Protein AF-0000000074539075 (afdb_homodimer)

Organism: Campylobacter curvus (strain 525.92) (NCBI:txid360105)

InterPro domains:
  IPR029069 HotDog domain superfamily [SSF54637] (4-129)
  IPR050563 4-hydroxybenzoyl-CoA thioesterase [PTHR31793] (6-127)

Foldseek 3Di:
DDKDKDKDFAAPVQQDPVQFRDPVVVVVVVVVSVQVLCVVLPNHPVVCVVVQKDKDWDDKDKDFAATHHGGFMKMKIKAKDDDDQFKIKMKIFIDGPRHTGMIMMIIIGIARPVVGGTGGDDPVSVVSRD/DDKDKDKDFAAPVQQDPVQFRDPVVVVVVVVVSVQVLCVVLPNHPVVCVVVQKDKDWDDKDKDFAATHHGGFMKMKIKAKDDDDQFKIKMKIFIDGPRHTGMIMMIIIGIARPVVGGTGGDDPVSVVSRD

Structure (mmCIF, N/CA/C/O backbone):
data_AF-0000000074539075-model_v1
#
loop_
_entity.id
_entity.type
_entity.pdbx_description
1 polymer Thioesterase
#
loop_
_atom_site.group_PDB
_atom_site.id
_atom_site.type_symbol
_atom_site.label_atom_id
_atom_site.label_alt_id
_atom_site.label_comp_id
_atom_site.label_asym_id
_atom_site.label_entity_id
_atom_site.label_seq_id
_atom_site.pdbx_PDB_ins_code
_atom_site.Cartn_x
_atom_site.Cartn_y
_atom_site.Cartn_z
_atom_site.occupancy
_atom_site.B_iso_or_equiv
_atom_site.auth_seq_id
_atom_site.auth_comp_id
_atom_site.auth_asym_id
_atom_site.auth_atom_id
_atom_site.pdbx_PDB_model_num
ATOM 1 N N . MET A 1 1 ? -13.805 -14 -15.906 1 63.09 1 MET A N 1
ATOM 2 C CA . MET A 1 1 ? -12.797 -14.406 -14.922 1 63.09 1 MET A CA 1
ATOM 3 C C . MET A 1 1 ? -13.43 -14.609 -13.555 1 63.09 1 MET A C 1
ATOM 5 O O . MET A 1 1 ? -14.383 -13.922 -13.188 1 63.09 1 MET A O 1
ATOM 9 N N . LYS A 1 2 ? -13.102 -15.828 -12.961 1 81.5 2 LYS A N 1
ATOM 10 C CA . LYS A 1 2 ? -13.797 -16.219 -11.734 1 81.5 2 LYS A CA 1
ATOM 11 C C . LYS A 1 2 ? -13.32 -15.398 -10.547 1 81.5 2 LYS A C 1
ATOM 13 O O . LYS A 1 2 ? -12.117 -15.281 -10.297 1 81.5 2 LYS A O 1
ATOM 18 N N . GLU A 1 3 ? -14.148 -14.641 -9.977 1 94.12 3 GLU A N 1
ATOM 19 C CA . GLU A 1 3 ? -13.898 -13.852 -8.781 1 94.12 3 GLU A CA 1
ATOM 20 C C . GLU A 1 3 ? -13.734 -14.742 -7.551 1 94.12 3 GLU A C 1
ATOM 22 O O . GLU A 1 3 ? -14.406 -15.766 -7.43 1 94.12 3 GLU A O 1
ATOM 27 N N . PHE A 1 4 ? -12.805 -14.477 -6.762 1 98.38 4 PHE A N 1
ATOM 28 C CA . PHE A 1 4 ? -12.594 -15.094 -5.457 1 98.38 4 PHE A CA 1
ATOM 29 C C . PHE A 1 4 ? -12.961 -14.125 -4.336 1 98.38 4 PHE A C 1
ATOM 31 O O . PHE A 1 4 ? -12.633 -12.938 -4.402 1 98.38 4 PHE A O 1
ATOM 38 N N . ILE A 1 5 ? -13.68 -14.586 -3.328 1 98.75 5 ILE A N 1
ATOM 39 C CA . ILE A 1 5 ? -14.109 -13.734 -2.229 1 98.75 5 ILE A CA 1
ATOM 40 C C . ILE A 1 5 ? -13.406 -14.156 -0.94 1 98.75 5 ILE A C 1
ATOM 42 O O . ILE A 1 5 ? -13.492 -15.312 -0.528 1 98.75 5 ILE A O 1
ATOM 46 N N . TYR A 1 6 ? -12.68 -13.297 -0.301 1 98.81 6 TYR A N 1
ATOM 47 C CA . TYR A 1 6 ? -12.023 -13.461 0.988 1 98.81 6 TYR A CA 1
ATOM 48 C C . TYR A 1 6 ? -12.75 -12.688 2.08 1 98.81 6 TYR A C 1
ATOM 50 O O . TYR A 1 6 ? -12.953 -11.477 1.962 1 98.81 6 TYR A O 1
ATOM 58 N N . LYS A 1 7 ? -13.172 -13.344 3.141 1 98.75 7 LYS A N 1
ATOM 59 C CA . LYS A 1 7 ? -13.961 -12.719 4.203 1 98.75 7 LYS A CA 1
ATOM 60 C C . LYS A 1 7 ? -13.164 -12.648 5.504 1 98.75 7 LYS A C 1
ATOM 62 O O . LYS A 1 7 ? -12.414 -13.57 5.832 1 98.75 7 LYS A O 1
ATOM 67 N N . LEU A 1 8 ? -13.391 -11.586 6.168 1 98.56 8 LEU A N 1
ATOM 68 C CA . LEU A 1 8 ? -12.727 -11.477 7.461 1 98.56 8 LEU A CA 1
ATOM 69 C C . LEU A 1 8 ? -13.461 -10.492 8.367 1 98.56 8 LEU A C 1
ATOM 71 O O . LEU A 1 8 ? -14.25 -9.68 7.895 1 98.56 8 LEU A O 1
ATOM 75 N N . LYS A 1 9 ? -13.203 -10.672 9.656 1 98.75 9 LYS A N 1
ATOM 76 C CA . LYS A 1 9 ? -13.562 -9.695 10.68 1 98.75 9 LYS A CA 1
ATOM 77 C C . LYS A 1 9 ? -12.367 -8.82 11.047 1 98.75 9 LYS A C 1
ATOM 79 O O . LYS A 1 9 ? -11.289 -9.336 11.367 1 98.75 9 LYS A O 1
ATOM 84 N N . VAL A 1 10 ? -12.5 -7.543 10.984 1 98.81 10 VAL A N 1
ATOM 85 C CA . VAL A 1 10 ? -11.391 -6.625 11.211 1 98.81 10 VAL A CA 1
ATOM 86 C C . VAL A 1 10 ? -10.82 -6.832 12.609 1 98.81 10 VAL A C 1
ATOM 88 O O . VAL A 1 10 ? -11.531 -6.652 13.609 1 98.81 10 VAL A O 1
ATOM 91 N N . PRO A 1 11 ? -9.594 -7.156 12.648 1 98.69 11 PRO A N 1
ATOM 92 C CA . PRO A 1 11 ? -8.992 -7.469 13.945 1 98.69 11 PRO A CA 1
ATOM 93 C C . PRO A 1 11 ? -8.445 -6.234 14.656 1 98.69 11 PRO A C 1
ATOM 95 O O . PRO A 1 11 ? -8.289 -5.18 14.031 1 98.69 11 PRO A O 1
ATOM 98 N N . PRO A 1 12 ? -8.109 -6.305 15.969 1 98.44 12 PRO A N 1
ATOM 99 C CA . PRO A 1 12 ? -7.613 -5.16 16.734 1 98.44 12 PRO A CA 1
ATOM 100 C C . PRO A 1 12 ? -6.301 -4.609 16.172 1 98.44 12 PRO A C 1
ATOM 102 O O . PRO A 1 12 ? -6.07 -3.396 16.219 1 98.44 12 PRO A O 1
ATOM 105 N N . GLN A 1 13 ? -5.461 -5.422 15.641 1 97.62 13 GLN A N 1
ATOM 106 C CA . GLN A 1 13 ? -4.137 -4.996 15.203 1 97.62 13 GLN A CA 1
ATOM 107 C C . GLN A 1 13 ? -4.227 -4.121 13.953 1 97.62 13 GLN A C 1
ATOM 109 O O . GLN A 1 13 ? -3.25 -3.473 13.57 1 97.62 13 GLN A O 1
ATOM 114 N N . ALA A 1 14 ? -5.398 -4.16 13.289 1 98.31 14 ALA A N 1
ATOM 115 C CA . ALA A 1 14 ? -5.59 -3.381 12.062 1 98.31 14 ALA A CA 1
ATOM 116 C C . ALA A 1 14 ? -5.984 -1.943 12.391 1 98.31 14 ALA A C 1
ATOM 118 O O . ALA A 1 14 ? -5.969 -1.076 11.516 1 98.31 14 ALA A O 1
ATOM 119 N N . ILE A 1 15 ? -6.402 -1.656 13.641 1 98.44 15 ILE A N 1
ATOM 120 C CA . ILE A 1 15 ? -7.047 -0.397 14 1 98.44 15 ILE A CA 1
ATOM 121 C C . ILE A 1 15 ? -5.992 0.624 14.414 1 98.44 15 ILE A C 1
ATOM 123 O O . ILE A 1 15 ? -5.098 0.314 15.203 1 98.44 15 ILE A O 1
ATOM 127 N N . ASP A 1 16 ? -6.051 1.808 13.82 1 96 16 ASP A N 1
ATOM 128 C CA . ASP A 1 16 ? -5.074 2.85 14.117 1 96 16 ASP A CA 1
ATOM 129 C C . ASP A 1 16 ? -5.59 3.785 15.211 1 96 16 ASP A C 1
ATOM 131 O O . ASP A 1 16 ? -6.598 3.498 15.859 1 96 16 ASP A O 1
ATOM 135 N N . MET A 1 17 ? -4.891 4.902 15.453 1 91.12 17 MET A N 1
ATOM 136 C CA . MET A 1 17 ? -5.176 5.824 16.547 1 91.12 17 MET A CA 1
ATOM 137 C C . MET A 1 17 ? -6.496 6.551 16.312 1 91.12 17 MET A C 1
ATOM 139 O O . MET A 1 17 ? -7.07 7.121 17.234 1 91.12 17 MET A O 1
ATOM 143 N N . HIS A 1 18 ? -7.023 6.547 15.062 1 90.88 18 HIS A N 1
ATOM 144 C CA . HIS A 1 18 ? -8.273 7.227 14.742 1 90.88 18 HIS A CA 1
ATOM 145 C C . HIS A 1 18 ? -9.461 6.285 14.883 1 90.88 18 HIS A C 1
ATOM 147 O O . HIS A 1 18 ? -10.602 6.676 14.617 1 90.88 18 HIS A O 1
ATOM 153 N N . GLY A 1 19 ? -9.211 5.016 15.195 1 95.5 19 GLY A N 1
ATOM 154 C CA . GLY A 1 19 ? -10.266 4.047 15.414 1 95.5 19 GLY A CA 1
ATOM 155 C C . GLY A 1 19 ? -10.75 3.391 14.133 1 95.5 19 GLY A C 1
ATOM 156 O O . GLY A 1 19 ? -11.859 2.854 14.086 1 95.5 19 GLY A O 1
ATOM 157 N N . HIS A 1 20 ? -10.016 3.537 13.125 1 97.56 20 HIS A N 1
ATOM 158 C CA . HIS A 1 20 ? -10.328 2.924 11.844 1 97.56 20 HIS A CA 1
ATOM 159 C C . HIS A 1 20 ? -9.242 1.944 11.422 1 97.56 20 HIS A C 1
ATOM 161 O O . HIS A 1 20 ? -8.125 1.979 11.945 1 97.56 20 HIS A O 1
ATOM 167 N N . MET A 1 21 ? -9.586 1.027 10.539 1 98.5 21 MET A N 1
ATOM 168 C CA . MET A 1 21 ? -8.531 0.209 9.945 1 98.5 21 MET A CA 1
ATOM 169 C C . MET A 1 21 ? -7.496 1.081 9.242 1 98.5 21 MET A C 1
ATOM 171 O O . MET A 1 21 ? -7.844 1.894 8.383 1 98.5 21 MET A O 1
ATOM 175 N N . ASN A 1 22 ? -6.293 0.895 9.625 1 98.38 22 ASN A N 1
ATOM 176 C CA . ASN A 1 22 ? -5.188 1.656 9.055 1 98.38 22 ASN A CA 1
ATOM 177 C C . ASN A 1 22 ? -5.035 1.388 7.559 1 98.38 22 ASN A C 1
ATOM 179 O O . ASN A 1 22 ? -5.148 0.244 7.117 1 98.38 22 ASN A O 1
ATOM 183 N N . ASN A 1 23 ? -4.719 2.443 6.824 1 98.31 23 ASN A N 1
ATOM 184 C CA . ASN A 1 23 ? -4.594 2.32 5.375 1 98.31 23 ASN A CA 1
ATOM 185 C C . ASN A 1 23 ? -3.545 1.283 4.988 1 98.31 23 ASN A C 1
ATOM 187 O O . ASN A 1 23 ? -3.666 0.629 3.953 1 98.31 23 ASN A O 1
ATOM 191 N N . THR A 1 24 ? -2.461 1.131 5.762 1 98.5 24 THR A N 1
ATOM 192 C CA . THR A 1 24 ? -1.393 0.192 5.438 1 98.5 24 THR A CA 1
ATOM 193 C C . THR A 1 24 ? -1.883 -1.248 5.562 1 98.5 24 THR A C 1
ATOM 195 O O . THR A 1 24 ? -1.372 -2.143 4.883 1 98.5 24 THR A O 1
ATOM 198 N N . TYR A 1 25 ? -2.891 -1.48 6.398 1 98.69 25 TYR A N 1
ATOM 199 C CA . TYR A 1 25 ? -3.373 -2.836 6.641 1 98.69 25 TYR A CA 1
ATOM 200 C C . TYR A 1 25 ? -4.129 -3.371 5.43 1 98.69 25 TYR A C 1
ATOM 202 O O . TYR A 1 25 ? -4.223 -4.586 5.234 1 98.69 25 TYR A O 1
ATOM 210 N N . TYR A 1 26 ? -4.688 -2.465 4.594 1 98.88 26 TYR A N 1
ATOM 211 C CA . TYR A 1 26 ? -5.332 -2.896 3.357 1 98.88 26 TYR A CA 1
ATOM 212 C C . TYR A 1 26 ? -4.371 -3.691 2.486 1 98.88 26 TYR A C 1
ATOM 214 O O . TYR A 1 26 ? -4.766 -4.66 1.835 1 98.88 26 TYR A O 1
ATOM 222 N N . PHE A 1 27 ? -3.129 -3.34 2.512 1 98.88 27 PHE A N 1
ATOM 223 C CA . PHE A 1 27 ? -2.143 -4.027 1.685 1 98.88 27 PHE A CA 1
ATOM 224 C C . PHE A 1 27 ? -1.812 -5.395 2.264 1 98.88 27 PHE A C 1
ATOM 226 O O . PHE A 1 27 ? -1.532 -6.34 1.52 1 98.88 27 PHE A O 1
ATOM 233 N N . VAL A 1 28 ? -1.861 -5.531 3.562 1 98.56 28 VAL A N 1
ATOM 234 C CA . VAL A 1 28 ? -1.728 -6.84 4.199 1 98.56 28 VAL A CA 1
ATOM 235 C C . VAL A 1 28 ? -2.865 -7.75 3.746 1 98.56 28 VAL A C 1
ATOM 237 O O . VAL A 1 28 ? -2.633 -8.898 3.354 1 98.56 28 VAL A O 1
ATOM 240 N N . LEU A 1 29 ? -4 -7.199 3.729 1 98.81 29 LEU A N 1
ATOM 241 C CA . LEU A 1 29 ? -5.176 -7.984 3.365 1 98.81 29 LEU A CA 1
ATOM 242 C C . LEU A 1 29 ? -5.164 -8.328 1.88 1 98.81 29 LEU A C 1
ATOM 244 O O . LEU A 1 29 ? -5.625 -9.398 1.482 1 98.81 29 LEU A O 1
ATOM 248 N N . MET A 1 30 ? -4.688 -7.387 1.049 1 98.88 30 MET A N 1
ATOM 249 C CA . MET A 1 30 ? -4.512 -7.688 -0.369 1 98.88 30 MET A CA 1
ATOM 250 C C . MET A 1 30 ? -3.646 -8.93 -0.56 1 98.88 30 MET A C 1
ATOM 252 O O . MET A 1 30 ? -3.996 -9.82 -1.335 1 98.88 30 MET A O 1
ATOM 256 N N . GLN A 1 31 ? -2.549 -8.945 0.108 1 98.5 31 GLN A N 1
ATOM 257 C CA . GLN A 1 31 ? -1.621 -10.07 0.008 1 98.5 31 GLN A CA 1
ATOM 258 C C . GLN A 1 31 ? -2.262 -11.359 0.505 1 98.5 31 GLN A C 1
ATOM 260 O O . GLN A 1 31 ? -2.158 -12.406 -0.145 1 98.5 31 GLN A O 1
ATOM 265 N N . GLU A 1 32 ? -2.973 -11.273 1.65 1 98.38 32 GLU A N 1
ATOM 266 C CA . GLU A 1 32 ? -3.637 -12.453 2.203 1 98.38 32 GLU A CA 1
ATOM 267 C C . GLU A 1 32 ? -4.676 -13.008 1.232 1 98.38 32 GLU A C 1
ATOM 269 O O . GLU A 1 32 ? -4.734 -14.219 1.007 1 98.38 32 GLU A O 1
ATOM 274 N N . ALA A 1 33 ? -5.465 -12.125 0.682 1 98.81 33 ALA A N 1
ATOM 275 C CA . ALA A 1 33 ? -6.496 -12.531 -0.269 1 98.81 33 ALA A CA 1
ATOM 276 C C . ALA A 1 33 ? -5.875 -13.156 -1.517 1 98.81 33 ALA A C 1
ATOM 278 O O . ALA A 1 33 ? -6.379 -14.156 -2.035 1 98.81 33 ALA A O 1
ATOM 279 N N . ALA A 1 34 ? -4.812 -12.547 -1.992 1 98.38 34 ALA A N 1
ATOM 280 C CA . ALA A 1 34 ? -4.121 -13.062 -3.168 1 98.38 34 ALA A CA 1
ATOM 281 C C . ALA A 1 34 ? -3.586 -14.469 -2.914 1 98.38 34 ALA A C 1
ATOM 283 O O . ALA A 1 34 ? -3.754 -15.367 -3.746 1 98.38 34 ALA A O 1
ATOM 284 N N . PHE A 1 35 ? -2.936 -14.648 -1.795 1 97.69 35 PHE A N 1
ATOM 285 C CA . PHE A 1 35 ? -2.404 -15.961 -1.436 1 97.69 35 PHE A CA 1
ATOM 286 C C . PHE A 1 35 ? -3.525 -16.984 -1.327 1 97.69 35 PHE A C 1
ATOM 288 O O . PHE A 1 35 ? -3.402 -18.094 -1.835 1 97.69 35 PHE A O 1
ATOM 295 N N . ALA A 1 36 ? -4.59 -16.625 -0.648 1 98.38 36 ALA A N 1
ATOM 296 C CA . ALA A 1 36 ? -5.73 -17.516 -0.489 1 98.38 36 ALA A CA 1
ATOM 297 C C . ALA A 1 36 ? -6.297 -17.938 -1.844 1 98.38 36 ALA A C 1
ATOM 299 O O . ALA A 1 36 ? -6.629 -19.109 -2.053 1 98.38 36 ALA A O 1
ATOM 300 N N . HIS A 1 37 ? -6.418 -16.969 -2.729 1 98.5 37 HIS A N 1
ATOM 301 C CA . HIS A 1 37 ? -6.914 -17.25 -4.074 1 98.5 37 HIS A CA 1
ATOM 302 C C . HIS A 1 37 ? -5.984 -18.203 -4.82 1 98.5 37 HIS A C 1
ATOM 304 O O . HIS A 1 37 ? -6.438 -19.188 -5.398 1 98.5 37 HIS A O 1
ATOM 310 N N . SER A 1 38 ? -4.695 -17.859 -4.836 1 97.81 38 SER A N 1
ATOM 311 C CA . SER A 1 38 ? -3.717 -18.719 -5.5 1 97.81 38 SER A CA 1
ATOM 312 C C . SER A 1 38 ? -3.773 -20.141 -4.969 1 97.81 38 SER A C 1
ATOM 314 O O . SER A 1 38 ? -3.736 -21.094 -5.742 1 97.81 38 SER A O 1
ATOM 316 N N . ASP A 1 39 ? -3.867 -20.281 -3.674 1 97.75 39 ASP A N 1
ATOM 317 C CA . ASP A 1 39 ? -3.967 -21.609 -3.061 1 97.75 39 ASP A CA 1
ATOM 318 C C . ASP A 1 39 ? -5.227 -22.328 -3.523 1 97.75 39 ASP A C 1
ATOM 320 O O . ASP A 1 39 ? -5.176 -23.516 -3.857 1 97.75 39 ASP A O 1
ATOM 324 N N . ALA A 1 40 ? -6.332 -21.641 -3.547 1 97.75 40 ALA A N 1
ATOM 325 C CA . ALA A 1 40 ? -7.633 -22.219 -3.873 1 97.75 40 ALA A CA 1
ATOM 326 C C . ALA A 1 40 ? -7.645 -22.781 -5.289 1 97.75 40 ALA A C 1
ATOM 328 O O . ALA A 1 40 ? -8.32 -23.781 -5.562 1 97.75 40 ALA A O 1
ATOM 329 N N . VAL A 1 41 ? -6.852 -22.203 -6.18 1 97.31 41 VAL A N 1
ATOM 330 C CA . VAL A 1 41 ? -6.914 -22.609 -7.578 1 97.31 41 VAL A CA 1
ATOM 331 C C . VAL A 1 41 ? -5.758 -23.562 -7.883 1 97.31 41 VAL A C 1
ATOM 333 O O . VAL A 1 41 ? -5.586 -24 -9.031 1 97.31 41 VAL A O 1
ATOM 336 N N . GLY A 1 42 ? -4.863 -23.781 -6.883 1 97.06 42 GLY A N 1
ATOM 337 C CA . GLY A 1 42 ? -3.797 -24.766 -7.035 1 97.06 42 GLY A CA 1
ATOM 338 C C . GLY A 1 42 ? -2.465 -24.141 -7.402 1 97.06 42 GLY A C 1
ATOM 339 O O . GLY A 1 42 ? -1.493 -24.844 -7.672 1 97.06 42 GLY A O 1
ATOM 340 N N . ASP A 1 43 ? -2.414 -22.859 -7.445 1 97.5 43 ASP A N 1
ATOM 341 C CA . ASP A 1 43 ? -1.159 -22.141 -7.68 1 97.5 43 ASP A CA 1
ATOM 342 C C . ASP A 1 43 ? -0.436 -21.859 -6.363 1 97.5 43 ASP A C 1
ATOM 344 O O . ASP A 1 43 ? -0.092 -20.719 -6.074 1 97.5 43 ASP A O 1
ATOM 348 N N . THR A 1 44 ? -0.122 -22.906 -5.656 1 97.06 44 THR A N 1
ATOM 349 C CA . THR A 1 44 ? 0.534 -22.812 -4.355 1 97.06 44 THR A CA 1
ATOM 350 C C . THR A 1 44 ? 2.012 -22.469 -4.52 1 97.06 44 THR A C 1
ATOM 352 O O . THR A 1 44 ? 2.562 -22.578 -5.617 1 97.06 44 THR A O 1
ATOM 355 N N . LEU A 1 45 ? 2.641 -22.078 -3.461 1 94.44 45 LEU A N 1
ATOM 356 C CA . LEU A 1 45 ? 4.07 -21.781 -3.49 1 94.44 45 LEU A CA 1
ATOM 357 C C . LEU A 1 45 ? 4.867 -23 -3.941 1 94.44 45 LEU A C 1
ATOM 359 O O . LEU A 1 45 ? 5.824 -22.875 -4.707 1 94.44 45 LEU A O 1
ATOM 363 N N . ASP A 1 46 ? 4.461 -24.156 -3.484 1 95.75 46 ASP A N 1
ATOM 364 C CA . ASP A 1 46 ? 5.117 -25.391 -3.883 1 95.75 46 ASP A CA 1
ATOM 365 C C . ASP A 1 46 ? 4.965 -25.641 -5.383 1 95.75 46 ASP A C 1
ATOM 367 O O . ASP A 1 46 ? 5.93 -26 -6.059 1 95.75 46 ASP A O 1
ATOM 371 N N . ALA A 1 47 ? 3.75 -25.453 -5.863 1 96.88 47 ALA A N 1
ATOM 372 C CA . ALA A 1 47 ? 3.506 -25.641 -7.293 1 96.88 47 ALA A CA 1
ATOM 373 C C . ALA A 1 47 ? 4.328 -24.656 -8.125 1 96.88 47 ALA A C 1
ATOM 375 O O . ALA A 1 47 ? 4.871 -25.031 -9.172 1 96.88 47 ALA A O 1
ATOM 376 N N . GLN A 1 48 ? 4.406 -23.484 -7.691 1 96.38 48 GLN A N 1
ATOM 377 C CA . GLN A 1 48 ? 5.188 -22.453 -8.367 1 96.38 48 GLN A CA 1
ATOM 378 C C . GLN A 1 48 ? 6.66 -22.828 -8.438 1 96.38 48 GLN A C 1
ATOM 380 O O . GLN A 1 48 ? 7.289 -22.719 -9.5 1 96.38 48 GLN A O 1
ATOM 385 N N . ARG A 1 49 ? 7.18 -23.281 -7.371 1 93.19 49 ARG A N 1
ATOM 386 C CA . ARG A 1 49 ? 8.578 -23.688 -7.312 1 93.19 49 ARG A CA 1
ATOM 387 C C . ARG A 1 49 ? 8.844 -24.859 -8.258 1 93.19 49 ARG A C 1
ATOM 389 O O . ARG A 1 49 ? 9.875 -24.891 -8.945 1 93.19 49 ARG A O 1
ATOM 396 N N . GLU A 1 50 ? 7.945 -25.781 -8.273 1 95.5 50 GLU A N 1
ATOM 397 C CA . GLU A 1 50 ? 8.094 -26.969 -9.109 1 95.5 50 GLU A CA 1
ATOM 398 C C . GLU A 1 50 ? 8.156 -26.594 -10.586 1 95.5 50 GLU A C 1
ATOM 400 O O . GLU A 1 50 ? 8.891 -27.219 -11.359 1 95.5 50 GLU A O 1
ATOM 405 N N . ARG A 1 51 ? 7.484 -25.578 -10.945 1 95.25 51 ARG A N 1
ATOM 406 C CA . ARG A 1 51 ? 7.469 -25.203 -12.359 1 95.25 51 ARG A CA 1
ATOM 407 C C . ARG A 1 51 ? 8.492 -24.109 -12.641 1 95.25 51 ARG A C 1
ATOM 409 O O . ARG A 1 51 ? 8.539 -23.578 -13.75 1 95.25 51 ARG A O 1
ATOM 416 N N . ASN A 1 52 ? 9.258 -23.703 -11.68 1 95.69 52 ASN A N 1
ATOM 417 C CA . ASN A 1 52 ? 10.258 -22.641 -11.789 1 95.69 52 ASN A CA 1
ATOM 418 C C .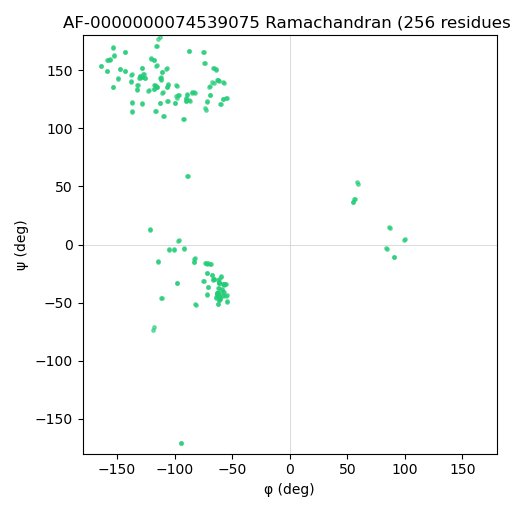 ASN A 1 52 ? 9.648 -21.344 -12.273 1 95.69 52 ASN A C 1
ATOM 420 O O . ASN A 1 52 ? 10.188 -20.688 -13.164 1 95.69 52 ASN A O 1
ATOM 424 N N . GLY A 1 53 ? 8.492 -21.047 -11.82 1 96.94 53 GLY A N 1
ATOM 425 C CA . GLY A 1 53 ? 7.77 -19.812 -12.086 1 96.94 53 GLY A CA 1
ATOM 426 C C . GLY A 1 53 ? 7.105 -19.234 -10.852 1 96.94 53 GLY A C 1
ATOM 427 O O . GLY A 1 53 ? 6.199 -19.844 -10.281 1 96.94 53 GLY A O 1
ATOM 428 N N . VAL A 1 54 ? 7.578 -18.062 -10.438 1 96.44 54 VAL A N 1
ATOM 429 C CA . VAL A 1 54 ? 7.031 -17.438 -9.234 1 96.44 54 VAL A CA 1
ATOM 430 C C . VAL A 1 54 ? 6.453 -16.062 -9.586 1 96.44 54 VAL A C 1
ATOM 432 O O . VAL A 1 54 ? 6.734 -15.523 -10.656 1 96.44 54 VAL A O 1
ATOM 435 N N . TRP A 1 55 ? 5.633 -15.617 -8.734 1 96.75 55 TRP A N 1
ATOM 436 C CA . TRP A 1 55 ? 5.059 -14.289 -8.875 1 96.75 55 TRP A CA 1
ATOM 437 C C . TRP A 1 55 ? 5.832 -13.273 -8.039 1 96.75 55 TRP A C 1
ATOM 439 O O . TRP A 1 55 ? 6.059 -13.484 -6.848 1 96.75 55 TRP A O 1
ATOM 449 N N . LEU A 1 56 ? 6.23 -12.195 -8.656 1 96.62 56 LEU A N 1
ATOM 450 C CA . LEU A 1 56 ? 6.809 -11.047 -7.965 1 96.62 56 LEU A CA 1
ATOM 451 C C . LEU A 1 56 ? 5.879 -9.844 -8.039 1 96.62 56 LEU A C 1
ATOM 453 O O . LEU A 1 56 ? 5.238 -9.609 -9.07 1 96.62 56 LEU A O 1
ATOM 457 N N . ILE A 1 57 ? 5.855 -9.18 -7.004 1 98.38 57 ILE A N 1
ATOM 458 C CA . ILE A 1 57 ? 5.035 -7.973 -7.016 1 98.38 57 ILE A CA 1
ATOM 459 C C . ILE A 1 57 ? 5.875 -6.785 -7.473 1 98.38 57 ILE A C 1
ATOM 461 O O . ILE A 1 57 ? 6.918 -6.488 -6.879 1 98.38 57 ILE A O 1
ATOM 465 N N . ARG A 1 58 ? 5.348 -6.109 -8.5 1 98.25 58 ARG A N 1
ATOM 466 C CA . ARG A 1 58 ? 6.023 -4.945 -9.062 1 98.25 58 ARG A CA 1
ATOM 467 C C . ARG A 1 58 ? 5.445 -3.65 -8.508 1 98.25 58 ARG A C 1
ATOM 469 O O . ARG A 1 58 ? 6.156 -2.65 -8.383 1 98.25 58 ARG A O 1
ATOM 476 N N . ALA A 1 59 ? 4.188 -3.68 -8.234 1 98.81 59 ALA A N 1
ATOM 477 C CA . ALA A 1 59 ? 3.535 -2.459 -7.77 1 98.81 59 ALA A CA 1
ATOM 478 C C . ALA A 1 59 ? 2.246 -2.777 -7.016 1 98.81 59 ALA A C 1
ATOM 480 O O . ALA A 1 59 ? 1.592 -3.785 -7.293 1 98.81 59 ALA A O 1
ATOM 481 N N . ASN A 1 60 ? 1.916 -1.954 -6.078 1 98.94 60 ASN A N 1
ATOM 482 C CA . ASN A 1 60 ? 0.644 -1.954 -5.363 1 98.94 60 ASN A CA 1
ATOM 483 C C . ASN A 1 60 ? 0.013 -0.565 -5.34 1 98.94 60 ASN A C 1
ATOM 485 O O . ASN A 1 60 ? 0.716 0.438 -5.203 1 98.94 60 ASN A O 1
ATOM 489 N N . GLU A 1 61 ? -1.28 -0.498 -5.406 1 98.94 61 GLU A N 1
ATOM 490 C CA . GLU A 1 61 ? -2.012 0.749 -5.203 1 98.94 61 GLU A CA 1
ATOM 491 C C . GLU A 1 61 ? -3.371 0.493 -4.559 1 98.94 61 GLU A C 1
ATOM 493 O O . GLU A 1 61 ? -3.947 -0.585 -4.719 1 98.94 61 GLU A O 1
ATOM 498 N N . ALA A 1 62 ? -3.877 1.414 -3.83 1 98.94 62 ALA A N 1
ATOM 499 C CA . ALA A 1 62 ? -5.191 1.35 -3.199 1 98.94 62 ALA A CA 1
ATOM 500 C C . ALA A 1 62 ? -5.812 2.74 -3.078 1 98.94 62 ALA A C 1
ATOM 502 O O . ALA A 1 62 ? -5.102 3.723 -2.852 1 98.94 62 ALA A O 1
ATOM 503 N N . THR A 1 63 ? -7.07 2.82 -3.26 1 98.94 63 THR A N 1
ATOM 504 C CA . THR A 1 63 ? -7.891 4 -3.012 1 98.94 63 THR A CA 1
ATOM 505 C C . THR A 1 63 ? -8.93 3.719 -1.926 1 98.94 63 THR A C 1
ATOM 507 O O . THR A 1 63 ? -9.578 2.672 -1.938 1 98.94 63 THR A O 1
ATOM 510 N N . TYR A 1 64 ? -9.094 4.637 -1.05 1 98.75 64 TYR A N 1
ATOM 511 C CA . TYR A 1 64 ? -9.961 4.449 0.11 1 98.75 64 TYR A CA 1
ATOM 512 C C . TYR A 1 64 ? -11.211 5.309 0.003 1 98.75 64 TYR A C 1
ATOM 514 O O . TYR A 1 64 ? -11.125 6.516 -0.24 1 98.75 64 TYR A O 1
ATOM 522 N N . ILE A 1 65 ? -12.297 4.703 0.224 1 98.44 65 ILE A N 1
ATOM 523 C CA . ILE A 1 65 ? -13.57 5.367 -0.032 1 98.44 65 ILE A CA 1
ATOM 524 C C . ILE A 1 65 ? -14.281 5.641 1.29 1 98.44 65 ILE A C 1
ATOM 526 O O . ILE A 1 65 ? -14.812 6.734 1.504 1 98.44 65 ILE A O 1
ATOM 530 N N . ALA A 1 66 ? -14.352 4.637 2.227 1 97.62 66 ALA A N 1
ATOM 531 C CA . ALA A 1 66 ? -15.031 4.773 3.514 1 97.62 66 ALA A CA 1
ATOM 532 C C . ALA A 1 66 ? -14.273 4.023 4.609 1 97.62 66 ALA A C 1
ATOM 534 O O . ALA A 1 66 ? -13.672 2.982 4.355 1 97.62 66 ALA A O 1
ATOM 535 N N . PRO A 1 67 ? -14.383 4.547 5.809 1 97.06 67 PRO A N 1
ATOM 536 C CA . PRO A 1 67 ? -13.641 3.916 6.906 1 97.06 67 PRO A CA 1
ATOM 537 C C . PRO A 1 67 ? -14.266 2.6 7.359 1 97.06 67 PRO A C 1
ATOM 539 O O . PRO A 1 67 ? -15.445 2.352 7.102 1 97.06 67 PRO A O 1
ATOM 542 N N . VAL A 1 68 ? -13.422 1.776 7.953 1 97.75 68 VAL A N 1
ATOM 543 C CA . VAL A 1 68 ? -13.812 0.502 8.547 1 97.75 68 VAL A CA 1
ATOM 544 C C . VAL A 1 68 ? -13.344 0.446 10 1 97.75 68 VAL A C 1
ATOM 546 O O . VAL A 1 68 ? -12.266 0.946 10.328 1 97.75 68 VAL A O 1
ATOM 549 N N . LYS A 1 69 ? -14.203 -0.184 10.891 1 98.06 69 LYS A N 1
ATOM 550 C CA . LYS A 1 69 ? -13.93 -0.194 12.328 1 98.06 69 LYS A CA 1
ATOM 551 C C . LYS A 1 69 ? -13.68 -1.613 12.828 1 98.06 69 LYS A C 1
ATOM 553 O O . LYS A 1 69 ? -13.875 -2.582 12.094 1 98.06 69 LYS A O 1
ATOM 558 N N . LEU A 1 70 ? -13.25 -1.624 14.07 1 98.56 70 LEU A N 1
ATOM 559 C CA . LEU A 1 70 ? -13.008 -2.898 14.742 1 98.56 70 LEU A CA 1
ATOM 560 C C . LEU A 1 70 ? -14.25 -3.783 14.688 1 98.56 70 LEU A C 1
ATOM 562 O O . LEU A 1 70 ? -15.352 -3.32 14.969 1 98.56 70 LEU A O 1
ATOM 566 N N . GLY A 1 71 ? -14.047 -4.953 14.211 1 98.5 71 GLY A N 1
ATOM 567 C CA . GLY A 1 71 ? -15.125 -5.93 14.273 1 98.5 71 GLY A CA 1
ATOM 568 C C . GLY A 1 71 ? -16.016 -5.902 13.047 1 98.5 71 GLY A C 1
ATOM 569 O O . GLY A 1 71 ? -16.875 -6.777 12.883 1 98.5 71 GLY A O 1
ATOM 570 N N . ASP A 1 72 ? -15.867 -4.918 12.227 1 98.62 72 ASP A N 1
ATOM 571 C CA . ASP A 1 72 ? -16.641 -4.902 10.977 1 98.62 72 ASP A CA 1
ATOM 572 C C . ASP A 1 72 ? -16.359 -6.156 10.156 1 98.62 72 ASP A C 1
ATOM 574 O O . ASP A 1 72 ? -15.227 -6.629 10.078 1 98.62 72 ASP A O 1
ATOM 578 N N . GLN A 1 73 ? -17.359 -6.723 9.555 1 98.75 73 GLN A N 1
ATOM 579 C CA . GLN A 1 73 ? -17.219 -7.809 8.586 1 98.75 73 GLN A CA 1
ATOM 580 C C . GLN A 1 73 ? -17.016 -7.266 7.176 1 98.75 73 GLN A C 1
ATOM 582 O O . GLN A 1 73 ? -17.844 -6.504 6.672 1 98.75 73 GLN A O 1
ATOM 587 N N . ILE A 1 74 ? -15.906 -7.699 6.551 1 98.62 74 ILE A N 1
ATOM 588 C CA . ILE A 1 74 ? -15.641 -7.188 5.211 1 98.62 74 ILE A CA 1
ATOM 589 C C . ILE A 1 74 ? -15.383 -8.352 4.254 1 98.62 74 ILE A C 1
ATOM 591 O O . ILE A 1 74 ? -15.047 -9.453 4.688 1 98.62 74 ILE A O 1
ATOM 595 N N . GLU A 1 75 ? -15.711 -8.062 3.025 1 98.88 75 GLU A N 1
ATOM 596 C CA . GLU A 1 75 ? -15.414 -8.969 1.921 1 98.88 75 GLU A CA 1
ATOM 597 C C . GLU A 1 75 ? -14.422 -8.336 0.947 1 98.88 75 GLU A C 1
ATOM 599 O O . GLU A 1 75 ? -14.539 -7.16 0.607 1 98.88 75 GLU A O 1
ATOM 604 N N . ILE A 1 76 ? -13.484 -9.109 0.554 1 98.94 76 ILE A N 1
ATOM 605 C CA . ILE A 1 76 ? -12.562 -8.703 -0.503 1 98.94 76 ILE A CA 1
ATOM 606 C C . ILE A 1 76 ? -12.828 -9.523 -1.762 1 98.94 76 ILE A C 1
ATOM 608 O O . ILE A 1 76 ? -12.602 -10.734 -1.78 1 98.94 76 ILE A O 1
ATOM 612 N N . HIS A 1 77 ? -13.352 -8.852 -2.768 1 98.88 77 HIS A N 1
ATOM 613 C CA . HIS A 1 77 ? -13.539 -9.445 -4.086 1 98.88 77 HIS A CA 1
ATOM 614 C C . HIS A 1 77 ? -12.312 -9.227 -4.969 1 98.88 77 HIS A C 1
ATOM 616 O O . HIS A 1 77 ? -11.891 -8.094 -5.18 1 98.88 77 HIS A O 1
ATOM 622 N N . THR A 1 78 ? -11.766 -10.336 -5.457 1 98.75 78 THR A N 1
ATOM 623 C CA . THR A 1 78 ? -10.531 -10.18 -6.215 1 98.75 78 THR A CA 1
ATOM 624 C C . THR A 1 78 ? -10.547 -11.055 -7.465 1 98.75 78 THR A C 1
ATOM 626 O O . THR A 1 78 ? -11.133 -12.133 -7.469 1 98.75 78 THR A O 1
ATOM 629 N N . TRP A 1 79 ? -9.906 -10.5 -8.477 1 98.12 79 TRP A N 1
ATOM 630 C CA . TRP A 1 79 ? -9.766 -11.195 -9.758 1 98.12 79 TRP A CA 1
ATOM 631 C C . TRP A 1 79 ? -8.508 -10.727 -10.492 1 98.12 79 TRP A C 1
ATOM 633 O O . TRP A 1 79 ? -7.906 -9.719 -10.125 1 98.12 79 TRP A O 1
ATOM 643 N N . THR A 1 80 ? -8.133 -11.555 -11.461 1 97.12 80 THR A N 1
ATOM 644 C CA . THR A 1 80 ? -6.91 -11.242 -12.195 1 97.12 80 THR A CA 1
ATOM 645 C C . THR A 1 80 ? -7.219 -10.953 -13.664 1 97.12 80 THR A C 1
ATOM 647 O O . THR A 1 80 ? -8.273 -11.344 -14.164 1 97.12 80 THR A O 1
ATOM 650 N N . GLN A 1 81 ? -6.367 -10.188 -14.25 1 94.62 81 GLN A N 1
ATOM 651 C CA . GLN A 1 81 ? -6.371 -9.906 -15.688 1 94.62 81 GLN A CA 1
ATOM 652 C C . GLN A 1 81 ? -4.957 -9.953 -16.266 1 94.62 81 GLN A C 1
ATOM 654 O O . GLN A 1 81 ? -4.078 -9.211 -15.828 1 94.62 81 GLN A O 1
ATOM 659 N N . ALA A 1 82 ? -4.867 -10.844 -17.25 1 90.12 82 ALA A N 1
ATOM 660 C CA . ALA A 1 82 ? -3.57 -10.836 -17.922 1 90.12 82 ALA A CA 1
ATOM 661 C C . ALA A 1 82 ? -3.307 -9.484 -18.578 1 90.12 82 ALA A C 1
ATOM 663 O O . ALA A 1 82 ? -4.215 -8.875 -19.141 1 90.12 82 ALA A O 1
ATOM 664 N N . ASP A 1 83 ? -2.191 -9.031 -18.531 1 87.56 83 ASP A N 1
ATOM 665 C CA . ASP A 1 83 ? -1.83 -7.734 -19.094 1 87.56 83 ASP A CA 1
ATOM 666 C C . ASP A 1 83 ? -0.792 -7.887 -20.203 1 87.56 83 ASP A C 1
ATOM 668 O O . ASP A 1 83 ? -1.106 -7.719 -21.391 1 87.56 83 ASP A O 1
ATOM 672 N N . LYS A 1 84 ? 0.48 -8.227 -19.953 1 89.56 84 LYS A N 1
ATOM 673 C CA . LYS A 1 84 ? 1.578 -8.516 -20.859 1 89.56 84 LYS A CA 1
ATOM 674 C C . LYS A 1 84 ? 2.014 -9.977 -20.75 1 89.56 84 LYS A C 1
ATOM 676 O O . LYS A 1 84 ? 1.465 -10.734 -19.953 1 89.56 84 LYS A O 1
ATOM 681 N N . LYS A 1 85 ? 2.963 -10.266 -21.609 1 93.81 85 LYS A N 1
ATOM 682 C CA . LYS A 1 85 ? 3.395 -11.656 -21.688 1 93.81 85 LYS A CA 1
ATOM 683 C C . LYS A 1 85 ? 3.838 -12.172 -20.328 1 93.81 85 LYS A C 1
ATOM 685 O O . LYS A 1 85 ? 3.584 -13.328 -19.984 1 93.81 85 LYS A O 1
ATOM 690 N N . ALA A 1 86 ? 4.438 -11.266 -19.531 1 97 86 ALA A N 1
ATOM 691 C CA . ALA A 1 86 ? 5.012 -11.719 -18.266 1 97 86 ALA A CA 1
ATOM 692 C C . ALA A 1 86 ? 4.383 -10.992 -17.078 1 97 86 ALA A C 1
ATOM 694 O O . ALA A 1 86 ? 4.922 -11.008 -15.977 1 97 86 ALA A O 1
ATOM 695 N N . ALA A 1 87 ? 3.24 -10.258 -17.312 1 97.31 87 ALA A N 1
ATOM 696 C CA . ALA A 1 87 ? 2.654 -9.461 -16.234 1 97.31 87 ALA A CA 1
ATOM 697 C C . ALA A 1 87 ? 1.172 -9.773 -16.062 1 97.31 87 ALA A C 1
ATOM 699 O O . ALA A 1 87 ? 0.471 -10.047 -17.047 1 97.31 87 ALA A O 1
ATOM 700 N N . SER A 1 88 ? 0.734 -9.75 -14.891 1 97.44 88 SER A N 1
ATOM 701 C CA . SER A 1 88 ? -0.669 -9.93 -14.531 1 97.44 88 SER A CA 1
ATOM 702 C C . SER A 1 88 ? -1.125 -8.859 -13.547 1 97.44 88 SER A C 1
ATOM 704 O O . SER A 1 88 ? -0.395 -8.508 -12.617 1 97.44 88 SER A O 1
ATOM 706 N N . LEU A 1 89 ? -2.305 -8.352 -13.797 1 98.19 89 LEU A N 1
ATOM 707 C CA . LEU A 1 89 ? -2.941 -7.426 -12.867 1 98.19 89 LEU A CA 1
ATOM 708 C C . LEU A 1 89 ? -3.949 -8.148 -11.977 1 98.19 89 LEU A C 1
ATOM 71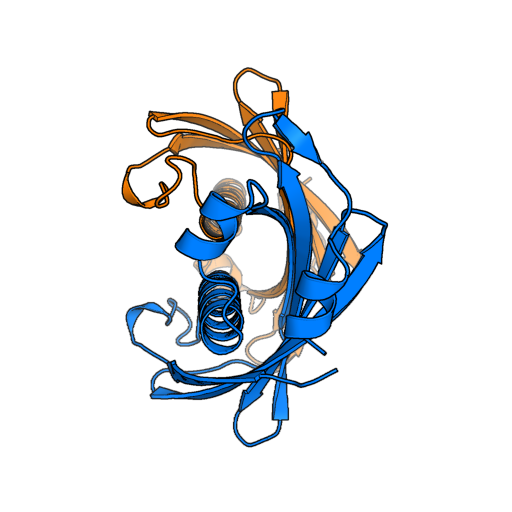0 O O . LEU A 1 89 ? -4.695 -9.008 -12.453 1 98.19 89 LEU A O 1
ATOM 714 N N . ARG A 1 90 ? -3.914 -7.832 -10.75 1 98.5 90 ARG A N 1
ATOM 715 C CA . ARG A 1 90 ? -4.953 -8.297 -9.836 1 98.5 90 ARG A CA 1
ATOM 716 C C . ARG A 1 90 ? -5.719 -7.125 -9.242 1 98.5 90 ARG A C 1
ATOM 718 O O . ARG A 1 90 ? -5.117 -6.184 -8.719 1 98.5 90 ARG A O 1
ATOM 725 N N . PHE A 1 91 ? -6.98 -7.293 -9.273 1 98.75 91 PHE A N 1
ATOM 726 C CA . PHE A 1 91 ? -7.855 -6.238 -8.773 1 98.75 91 PHE A CA 1
ATOM 727 C C . PHE A 1 91 ? -8.539 -6.672 -7.48 1 98.75 91 PHE A C 1
ATOM 729 O O . PHE A 1 91 ? -8.805 -7.859 -7.281 1 98.75 91 PHE A O 1
ATOM 736 N N . PHE A 1 92 ? -8.789 -5.695 -6.641 1 98.94 92 PHE A N 1
ATOM 737 C CA . PHE A 1 92 ? -9.477 -5.918 -5.375 1 98.94 92 PHE A CA 1
ATOM 738 C C . PHE A 1 92 ? -10.586 -4.891 -5.172 1 98.94 92 PHE A C 1
ATOM 740 O O . PHE A 1 92 ? -10.367 -3.691 -5.371 1 98.94 92 PHE A O 1
ATOM 747 N N . GLU A 1 93 ? -11.742 -5.328 -4.781 1 98.94 93 GLU A N 1
ATOM 748 C CA . GLU A 1 93 ? -12.797 -4.5 -4.207 1 98.94 93 GLU A CA 1
ATOM 749 C C . GLU A 1 93 ? -13.102 -4.91 -2.768 1 98.94 93 GLU A C 1
ATOM 751 O O . GLU A 1 93 ? -13.523 -6.039 -2.516 1 98.94 93 GLU A O 1
ATOM 756 N N . PHE A 1 94 ? -12.836 -4.027 -1.895 1 98.94 94 PHE A N 1
ATOM 757 C CA . PHE A 1 94 ? -13.219 -4.219 -0.502 1 98.94 94 PHE A CA 1
ATOM 758 C C . PHE A 1 94 ? -14.656 -3.771 -0.27 1 98.94 94 PHE A C 1
ATOM 760 O O . PHE A 1 94 ? -15.023 -2.645 -0.607 1 98.94 94 PHE A O 1
ATOM 767 N N . LYS A 1 95 ? -15.422 -4.629 0.379 1 98.88 95 LYS A N 1
ATOM 768 C CA . LYS A 1 95 ? -16.828 -4.301 0.585 1 98.88 95 LYS A CA 1
ATOM 769 C C . LYS A 1 95 ? -17.234 -4.496 2.045 1 98.88 95 LYS A C 1
ATOM 771 O O . LYS A 1 95 ? -16.781 -5.438 2.697 1 98.88 95 LYS A O 1
ATOM 776 N N . LYS A 1 96 ? -18.047 -3.695 2.539 1 98.75 96 LYS A N 1
ATOM 777 C CA . LYS A 1 96 ? -18.766 -3.771 3.807 1 98.75 96 LYS A CA 1
ATOM 778 C C . LYS A 1 96 ? -20.266 -3.564 3.605 1 98.75 96 LYS A C 1
ATOM 780 O O . LYS A 1 96 ? -20.688 -2.543 3.061 1 98.75 96 LYS A O 1
ATOM 785 N N . ASP A 1 97 ? -21.016 -4.5 3.984 1 97.62 97 ASP A N 1
ATOM 786 C CA . ASP A 1 97 ? -22.469 -4.43 3.834 1 97.62 97 ASP A CA 1
ATOM 787 C C . ASP A 1 97 ? -22.859 -4.168 2.381 1 97.62 97 ASP A C 1
ATOM 789 O O . ASP A 1 97 ? -23.703 -3.32 2.105 1 97.62 97 ASP A O 1
ATOM 793 N N . GLY A 1 98 ? -22.094 -4.754 1.515 1 97.56 98 GLY A N 1
ATOM 794 C CA . GLY A 1 98 ? -22.422 -4.707 0.097 1 97.56 98 GLY A CA 1
ATOM 795 C C . GLY A 1 98 ? -21.922 -3.447 -0.586 1 97.56 98 GLY A C 1
ATOM 796 O O . GLY A 1 98 ? -22.047 -3.311 -1.806 1 97.56 98 GLY A O 1
ATOM 797 N N . LYS A 1 99 ? -21.344 -2.527 0.126 1 98.56 99 LYS A N 1
ATOM 798 C CA . LYS A 1 99 ? -20.859 -1.271 -0.435 1 98.56 99 LYS A CA 1
ATOM 799 C C . LYS A 1 99 ? -19.344 -1.27 -0.544 1 98.56 99 LYS A C 1
ATOM 801 O O . LYS A 1 99 ? -18.656 -1.731 0.364 1 98.56 99 LYS A O 1
ATOM 806 N N . ILE A 1 100 ? -18.859 -0.778 -1.64 1 98.88 100 ILE A N 1
ATOM 807 C CA . ILE A 1 100 ? -17.406 -0.709 -1.833 1 98.88 100 ILE A CA 1
ATOM 808 C C . ILE A 1 100 ? -16.812 0.324 -0.882 1 98.88 100 ILE A C 1
ATOM 810 O O . ILE A 1 100 ? -17.266 1.471 -0.834 1 98.88 100 ILE A O 1
ATOM 814 N N . ILE A 1 101 ? -15.766 -0.061 -0.125 1 98.81 101 ILE A N 1
ATOM 815 C CA . ILE A 1 101 ? -15.133 0.845 0.83 1 98.81 101 ILE A CA 1
ATOM 816 C C . ILE A 1 101 ? -13.703 1.144 0.393 1 98.81 101 ILE A C 1
ATOM 818 O O . ILE A 1 101 ? -13.07 2.064 0.912 1 98.81 101 ILE A O 1
ATOM 822 N N . ALA A 1 102 ? -13.172 0.392 -0.508 1 98.94 102 ALA A N 1
ATOM 823 C CA . ALA A 1 102 ? -11.844 0.613 -1.078 1 98.94 102 ALA A CA 1
ATOM 824 C C . ALA A 1 102 ? -11.664 -0.179 -2.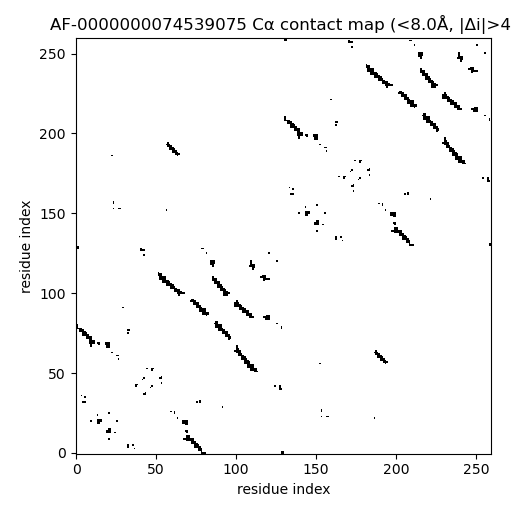369 1 98.94 102 ALA A C 1
ATOM 826 O O . ALA A 1 102 ? -12.336 -1.192 -2.584 1 98.94 102 ALA A O 1
ATOM 827 N N . LYS A 1 103 ? -10.828 0.261 -3.244 1 98.94 103 LYS A N 1
ATOM 828 C CA . LYS A 1 103 ? -10.375 -0.433 -4.449 1 98.94 103 LYS A CA 1
ATOM 829 C C . LYS A 1 103 ? -8.852 -0.488 -4.52 1 98.94 103 LYS A C 1
ATOM 831 O O . LYS A 1 103 ? -8.172 0.448 -4.09 1 98.94 103 LYS A O 1
ATOM 836 N N . ALA A 1 104 ? -8.43 -1.528 -5.066 1 98.94 104 ALA A N 1
ATOM 837 C CA . ALA A 1 104 ? -6.977 -1.67 -5.102 1 98.94 104 ALA A CA 1
ATOM 838 C C . ALA A 1 104 ? -6.539 -2.537 -6.277 1 98.94 104 ALA A C 1
ATOM 840 O O . ALA A 1 104 ? -7.371 -3.152 -6.949 1 98.94 104 ALA A O 1
ATOM 841 N N . LYS A 1 105 ? -5.215 -2.533 -6.504 1 98.88 105 LYS A N 1
ATOM 842 C CA . LYS A 1 105 ? -4.617 -3.262 -7.621 1 98.88 105 LYS A CA 1
ATOM 843 C C . LYS A 1 105 ? -3.168 -3.637 -7.32 1 98.88 105 LYS A C 1
ATOM 845 O O . LYS A 1 105 ? -2.42 -2.836 -6.754 1 98.88 105 LYS A O 1
ATOM 850 N N . THR A 1 106 ? -2.84 -4.777 -7.613 1 98.88 106 THR A N 1
ATOM 851 C CA . THR A 1 106 ? -1.452 -5.23 -7.582 1 98.88 106 THR A CA 1
ATOM 852 C C . THR A 1 106 ? -0.979 -5.617 -8.977 1 98.88 106 THR A C 1
ATOM 854 O O . THR A 1 106 ? -1.709 -6.27 -9.727 1 98.88 106 THR A O 1
ATOM 857 N N . THR A 1 107 ? 0.196 -5.219 -9.359 1 98.81 107 THR A N 1
ATOM 858 C CA . THR A 1 107 ? 0.845 -5.664 -10.586 1 98.81 107 THR A CA 1
ATOM 859 C C . THR A 1 107 ? 1.859 -6.766 -10.289 1 98.81 107 THR A C 1
ATOM 861 O O . THR A 1 107 ? 2.814 -6.555 -9.539 1 98.81 107 THR A O 1
ATOM 864 N N . PHE A 1 108 ? 1.664 -7.875 -10.891 1 98.38 108 PHE A N 1
ATOM 865 C CA . PHE A 1 108 ? 2.564 -9.016 -10.734 1 98.38 108 PHE A CA 1
ATOM 866 C C . PHE A 1 108 ? 3.4 -9.219 -11.992 1 98.38 108 PHE A C 1
ATOM 868 O O . PHE A 1 108 ? 2.969 -8.875 -13.094 1 98.38 108 PHE A O 1
ATOM 875 N N . VAL A 1 109 ? 4.523 -9.742 -11.789 1 97.94 109 VAL A N 1
ATOM 876 C CA . VAL A 1 109 ? 5.375 -10.227 -12.867 1 97.94 109 VAL A CA 1
ATOM 877 C C . VAL A 1 109 ? 5.676 -11.711 -12.656 1 97.94 109 VAL A C 1
ATOM 879 O O . VAL A 1 109 ? 5.957 -12.141 -11.539 1 97.94 109 VAL A O 1
ATOM 882 N N . TYR A 1 110 ? 5.516 -12.398 -13.703 1 97.94 110 TYR A N 1
ATOM 883 C CA . TYR A 1 110 ? 5.898 -13.805 -13.68 1 97.94 110 TYR A CA 1
ATOM 884 C C . TYR A 1 110 ? 7.391 -13.969 -13.93 1 97.94 110 TYR A C 1
ATOM 886 O O . TYR A 1 110 ? 7.93 -13.414 -14.883 1 97.94 110 TYR A O 1
ATOM 894 N N . PHE A 1 111 ? 8.031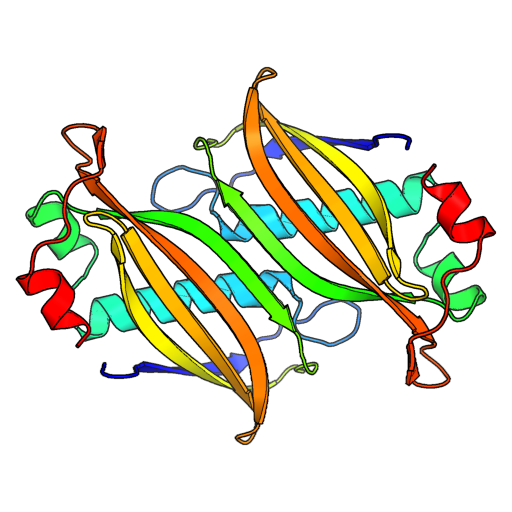 -14.766 -13.055 1 97.44 111 PHE A N 1
ATOM 895 C CA . PHE A 1 111 ? 9.484 -14.688 -12.961 1 97.44 111 PHE A CA 1
ATOM 896 C C . PHE A 1 111 ? 10.102 -16.078 -12.852 1 97.44 111 PHE A C 1
ATOM 898 O O . PHE A 1 111 ? 9.547 -16.953 -12.188 1 97.44 111 PHE A O 1
ATOM 905 N N . ASP A 1 112 ? 11.234 -16.297 -13.523 1 97.38 112 ASP A N 1
ATOM 906 C CA . ASP A 1 112 ? 12.062 -17.484 -13.391 1 97.38 112 ASP A CA 1
ATOM 907 C C . ASP A 1 112 ? 13.156 -17.281 -12.344 1 97.38 112 ASP A C 1
ATOM 909 O O . ASP A 1 112 ? 14.141 -16.578 -12.594 1 97.38 112 ASP A O 1
ATOM 913 N N . PRO A 1 113 ? 12.992 -17.922 -11.258 1 94.62 113 PRO A N 1
ATOM 914 C CA . PRO A 1 113 ? 13.961 -17.656 -10.195 1 94.62 113 PRO A CA 1
ATOM 915 C C . PRO A 1 113 ? 15.328 -18.297 -10.477 1 94.62 113 PRO A C 1
ATOM 917 O O . PRO A 1 113 ? 16.328 -17.922 -9.844 1 94.62 113 PRO A O 1
ATOM 920 N N . VAL A 1 114 ? 15.367 -19.203 -11.375 1 95.12 114 VAL A N 1
ATOM 921 C CA . VAL A 1 114 ? 16.625 -19.844 -11.75 1 95.12 114 VAL A CA 1
ATOM 922 C C . VAL A 1 114 ? 17.391 -18.953 -12.727 1 95.12 114 VAL A C 1
ATOM 924 O O . VAL A 1 114 ? 18.547 -18.609 -12.484 1 95.12 114 VAL A O 1
ATOM 927 N N . LEU A 1 115 ? 16.719 -18.547 -13.758 1 96.12 115 LEU A N 1
ATOM 928 C CA . LEU A 1 115 ? 17.359 -17.703 -14.773 1 96.12 115 LEU A CA 1
ATOM 929 C C . LEU A 1 115 ? 17.359 -16.234 -14.344 1 96.12 115 LEU A C 1
ATOM 931 O O . LEU A 1 115 ? 18.062 -15.414 -14.938 1 96.12 115 LEU A O 1
ATOM 935 N N . GLN A 1 116 ? 16.625 -15.938 -13.328 1 94.88 116 GLN A N 1
ATOM 936 C CA . GLN A 1 116 ? 16.547 -14.609 -12.734 1 94.88 116 GLN A CA 1
ATOM 937 C C . GLN A 1 116 ? 16.094 -13.578 -13.766 1 94.88 116 GLN A C 1
ATOM 939 O O . GLN A 1 116 ? 16.734 -12.539 -13.945 1 94.88 116 GLN A O 1
ATOM 944 N N . ARG A 1 117 ? 14.992 -13.898 -14.359 1 96.69 117 ARG A N 1
ATOM 945 C CA . ARG A 1 117 ? 14.406 -12.992 -15.344 1 96.69 117 ARG A CA 1
ATOM 946 C C . ARG A 1 117 ? 12.906 -13.234 -15.477 1 96.69 117 ARG A C 1
ATOM 948 O O . ARG A 1 117 ? 12.422 -14.328 -15.195 1 96.69 117 ARG A O 1
ATOM 955 N N . PRO A 1 118 ? 12.195 -12.234 -15.992 1 97.38 118 PRO A N 1
ATOM 956 C CA . PRO A 1 118 ? 10.781 -12.469 -16.281 1 97.38 118 PRO A CA 1
ATOM 957 C C . PRO A 1 118 ? 10.57 -13.477 -17.406 1 97.38 118 PRO A C 1
ATOM 959 O O . PRO A 1 118 ? 11.43 -13.625 -18.281 1 97.38 118 PRO A O 1
ATOM 962 N N . LYS A 1 119 ? 9.484 -14.133 -17.359 1 96.31 119 LYS A N 1
ATOM 963 C CA . LYS A 1 119 ? 9.117 -15.055 -18.438 1 96.31 119 LYS A CA 1
ATOM 964 C C . LYS A 1 119 ? 7.613 -15.016 -18.703 1 96.31 119 LYS A C 1
ATOM 966 O O . LYS A 1 119 ? 6.844 -14.531 -17.875 1 96.31 119 LYS A O 1
ATOM 971 N N . ALA A 1 120 ? 7.27 -15.578 -19.812 1 97.19 120 ALA A N 1
ATOM 972 C CA . ALA A 1 120 ? 5.863 -15.586 -20.203 1 97.19 120 ALA A CA 1
ATOM 973 C C . ALA A 1 120 ? 5.031 -16.453 -19.266 1 97.19 120 ALA A C 1
ATOM 975 O O . ALA A 1 120 ? 5.469 -17.531 -18.859 1 97.19 120 ALA A O 1
ATOM 976 N N . ILE A 1 121 ? 3.836 -15.961 -18.938 1 97 121 ILE A N 1
ATOM 977 C CA . ILE A 1 121 ? 2.904 -16.734 -18.125 1 97 121 ILE A CA 1
ATOM 978 C C . ILE A 1 121 ? 2.35 -17.891 -18.969 1 97 121 ILE A C 1
ATOM 980 O O . ILE A 1 121 ? 1.73 -17.672 -20 1 97 121 ILE A O 1
ATOM 984 N N . PRO A 1 122 ? 2.514 -19.078 -18.516 1 95.81 122 PRO A N 1
ATOM 985 C CA . PRO A 1 122 ? 1.93 -20.188 -19.25 1 95.81 122 PRO A CA 1
ATOM 986 C C . PRO A 1 122 ? 0.405 -20.141 -19.297 1 95.81 122 PRO A C 1
ATOM 988 O O . PRO A 1 122 ? -0.231 -19.719 -18.328 1 95.81 122 PRO A O 1
ATOM 991 N N . GLU A 1 123 ? -0.087 -20.672 -20.344 1 94.56 123 GLU A N 1
ATOM 992 C CA . GLU A 1 123 ? -1.532 -20.641 -20.562 1 94.56 123 GLU A CA 1
ATOM 993 C C . GLU A 1 123 ? -2.268 -21.391 -19.453 1 94.56 123 GLU A C 1
ATOM 995 O O . GLU A 1 123 ? -3.367 -21 -19.062 1 94.56 123 GLU A O 1
ATOM 1000 N N . ASP A 1 124 ? -1.705 -22.438 -19.031 1 94.81 124 ASP A N 1
ATOM 1001 C CA . ASP A 1 124 ? -2.355 -23.25 -18.016 1 94.81 124 ASP A CA 1
ATOM 1002 C C . ASP A 1 124 ? -2.439 -22.5 -16.688 1 94.81 124 ASP A C 1
ATOM 1004 O O . ASP A 1 124 ? -3.348 -22.75 -15.883 1 94.81 124 ASP A O 1
ATOM 1008 N N . ILE A 1 125 ? -1.467 -21.609 -16.422 1 95.19 125 ILE A N 1
ATOM 1009 C CA . ILE A 1 125 ? -1.512 -20.797 -15.211 1 95.19 125 ILE A CA 1
ATOM 1010 C C . ILE A 1 125 ? -2.605 -19.75 -15.336 1 95.19 125 ILE A C 1
ATOM 1012 O O . ILE A 1 125 ? -3.361 -19.5 -14.391 1 95.19 125 ILE A O 1
ATOM 1016 N N . ILE A 1 126 ? -2.699 -19.141 -16.469 1 93.94 126 ILE A N 1
ATOM 1017 C CA . ILE A 1 126 ? -3.752 -18.172 -16.734 1 93.94 126 ILE A CA 1
ATOM 1018 C C . ILE A 1 126 ? -5.117 -18.812 -16.531 1 93.94 126 ILE A C 1
ATOM 1020 O O . ILE A 1 126 ? -6.008 -18.234 -15.906 1 93.94 126 ILE A O 1
ATOM 1024 N N . ALA A 1 127 ? -5.266 -20.016 -16.969 1 94.38 127 ALA A N 1
ATOM 1025 C CA . ALA A 1 127 ? -6.527 -20.75 -16.938 1 94.38 127 ALA A CA 1
ATOM 1026 C C . ALA A 1 127 ? -6.953 -21.031 -15.492 1 94.38 127 ALA A C 1
ATOM 1028 O O . ALA A 1 127 ? -8.148 -21.141 -15.203 1 94.38 127 ALA A O 1
ATOM 1029 N N . LEU A 1 128 ? -5.957 -21.156 -14.602 1 94.69 128 LEU A N 1
ATOM 1030 C CA . LEU A 1 128 ? -6.262 -21.406 -13.203 1 94.69 128 LEU A CA 1
ATOM 1031 C C . LEU A 1 128 ? -7.113 -20.281 -12.625 1 94.69 128 LEU A C 1
ATOM 1033 O O . LEU A 1 128 ? -7.902 -20.5 -11.695 1 94.69 128 LEU A O 1
ATOM 1037 N N . TYR A 1 129 ? -6.984 -19.078 -13.156 1 94.38 129 TYR A N 1
ATOM 1038 C CA . TYR A 1 129 ? -7.609 -17.906 -12.555 1 94.38 129 TYR A CA 1
ATOM 1039 C C . TYR A 1 129 ? -8.836 -17.484 -13.352 1 94.38 129 TYR A C 1
ATOM 1041 O O . TYR A 1 129 ? -9.461 -16.453 -13.039 1 94.38 129 TYR A O 1
ATOM 1049 N N . GLU A 1 130 ? -9.117 -18.141 -14.484 1 88.25 130 GLU A N 1
ATOM 1050 C CA . GLU A 1 130 ? -10.281 -17.859 -15.32 1 88.25 130 GLU A CA 1
ATOM 1051 C C . GLU A 1 130 ? -11.484 -18.703 -14.883 1 88.25 130 GLU A C 1
ATOM 1053 O O . GLU A 1 130 ? -11.32 -19.812 -14.367 1 88.25 130 GLU A O 1
ATOM 1058 N N . MET B 1 1 ? 10.859 22.656 -3.33 1 63.47 1 MET B N 1
ATOM 1059 C CA . MET B 1 1 ? 10.242 22.047 -2.16 1 63.47 1 MET B CA 1
ATOM 1060 C C . MET B 1 1 ? 11.273 21.25 -1.361 1 63.47 1 MET B C 1
ATOM 1062 O O . MET B 1 1 ? 12.203 20.688 -1.933 1 63.47 1 MET B O 1
ATOM 1066 N N . LYS B 1 2 ? 11.266 21.562 0.009 1 82.5 2 LYS B N 1
ATOM 1067 C CA . LYS B 1 2 ? 12.336 21 0.84 1 82.5 2 LYS B CA 1
ATOM 1068 C C . LYS B 1 2 ? 12.133 19.516 1.08 1 82.5 2 LYS B C 1
ATOM 1070 O O . LYS B 1 2 ? 11.047 19.094 1.479 1 82.5 2 LYS B O 1
ATOM 1075 N N . GLU B 1 3 ? 13 18.719 0.64 1 94.31 3 GLU B N 1
ATOM 1076 C CA . GLU B 1 3 ? 13.016 17.266 0.839 1 94.31 3 GLU B CA 1
ATOM 1077 C C . GLU B 1 3 ? 13.336 16.922 2.287 1 94.31 3 GLU B C 1
ATOM 1079 O O . GLU B 1 3 ? 14.148 17.594 2.934 1 94.31 3 GLU B O 1
ATOM 1084 N N . PHE B 1 4 ? 12.648 16.031 2.844 1 98.38 4 PHE B N 1
ATOM 1085 C CA . PHE B 1 4 ? 12.914 15.438 4.148 1 98.38 4 PHE B CA 1
ATOM 1086 C C . PHE B 1 4 ? 13.453 14.016 3.998 1 98.38 4 PHE B C 1
ATOM 1088 O O . PHE B 1 4 ? 12.969 13.25 3.172 1 98.38 4 PHE B O 1
ATOM 1095 N N . ILE B 1 5 ? 14.484 13.664 4.738 1 98.75 5 ILE B N 1
ATOM 1096 C CA . ILE B 1 5 ? 15.094 12.344 4.641 1 98.75 5 ILE B CA 1
ATOM 1097 C C . ILE B 1 5 ? 14.859 11.562 5.93 1 98.75 5 ILE B C 1
ATOM 1099 O O . ILE B 1 5 ? 15.211 12.031 7.016 1 98.75 5 ILE B O 1
ATOM 1103 N N . TYR B 1 6 ? 14.25 10.43 5.883 1 98.81 6 TYR B N 1
ATOM 1104 C CA . TYR B 1 6 ? 14.016 9.492 6.973 1 98.81 6 TYR B CA 1
ATOM 1105 C C . TYR B 1 6 ? 14.914 8.266 6.84 1 98.81 6 TYR B C 1
ATOM 1107 O O . TYR B 1 6 ? 14.898 7.586 5.809 1 98.81 6 TYR B O 1
ATOM 1115 N N . LYS B 1 7 ? 15.711 7.969 7.848 1 98.75 7 LYS B N 1
ATOM 1116 C CA . LYS B 1 7 ? 16.672 6.875 7.793 1 98.75 7 LYS B CA 1
ATOM 1117 C C . LYS B 1 7 ? 16.281 5.754 8.75 1 98.75 7 LYS B C 1
ATOM 1119 O O . LYS B 1 7 ? 15.805 6.012 9.852 1 98.75 7 LYS B O 1
ATOM 1124 N N . LEU B 1 8 ? 16.562 4.586 8.289 1 98.56 8 LEU B N 1
ATOM 1125 C CA . LEU B 1 8 ? 16.281 3.461 9.18 1 98.56 8 LEU B CA 1
ATOM 1126 C C . LEU B 1 8 ? 17.109 2.24 8.781 1 98.56 8 LEU B C 1
ATOM 1128 O O . LEU B 1 8 ? 17.609 2.168 7.656 1 98.56 8 LEU B O 1
ATOM 1132 N N . LYS B 1 9 ? 17.25 1.366 9.758 1 98.75 9 LYS B N 1
ATOM 1133 C CA . LYS B 1 9 ? 17.766 0.014 9.531 1 98.75 9 LYS B CA 1
ATOM 1134 C C . LYS B 1 9 ? 16.609 -0.992 9.445 1 98.75 9 LYS B C 1
ATOM 1136 O O . LYS B 1 9 ? 15.758 -1.042 10.336 1 98.75 9 LYS B O 1
ATOM 1141 N N . VAL B 1 10 ? 16.562 -1.771 8.422 1 98.75 10 VAL B N 1
ATOM 1142 C CA . VAL B 1 10 ? 15.445 -2.689 8.195 1 98.75 10 VAL B CA 1
ATOM 1143 C C . VAL B 1 10 ? 15.344 -3.676 9.352 1 98.75 10 VAL B C 1
ATOM 1145 O O . VAL B 1 10 ? 16.281 -4.438 9.617 1 98.75 10 VAL B O 1
ATOM 1148 N N . PRO B 1 11 ? 14.234 -3.652 9.977 1 98.69 11 PRO B N 1
ATOM 1149 C CA . PRO B 1 11 ? 14.078 -4.496 11.164 1 98.69 11 PRO B CA 1
ATOM 1150 C C . PRO B 1 11 ? 13.602 -5.906 10.82 1 98.69 11 PRO B C 1
ATOM 1152 O O . PRO B 1 11 ? 13.133 -6.152 9.711 1 98.69 11 PRO B O 1
ATOM 1155 N N . PRO B 1 12 ? 13.68 -6.879 11.758 1 98.38 12 PRO B N 1
ATOM 1156 C CA . PRO B 1 12 ? 13.273 -8.266 11.508 1 98.38 12 PRO B CA 1
ATOM 1157 C C . PRO B 1 12 ? 11.789 -8.391 11.148 1 98.38 12 PRO B C 1
ATOM 1159 O O . PRO B 1 12 ? 11.422 -9.234 10.336 1 98.38 12 PRO B O 1
ATOM 1162 N N . GLN B 1 13 ? 10.945 -7.57 11.672 1 97.62 13 GLN B N 1
ATOM 1163 C CA . GLN B 1 13 ? 9.5 -7.695 11.477 1 97.62 13 GLN B CA 1
ATOM 1164 C C . GLN B 1 13 ? 9.109 -7.324 10.047 1 97.62 13 GLN B C 1
ATOM 1166 O O . GLN B 1 13 ? 7.992 -7.598 9.617 1 97.62 13 GLN B O 1
ATOM 1171 N N . ALA B 1 14 ? 10.031 -6.641 9.336 1 98.31 14 ALA B N 1
ATOM 1172 C CA . ALA B 1 14 ? 9.758 -6.215 7.969 1 98.31 14 ALA B CA 1
ATOM 1173 C C . ALA B 1 14 ? 10.031 -7.344 6.977 1 98.31 14 ALA B C 1
ATOM 1175 O O . ALA B 1 14 ? 9.648 -7.258 5.809 1 98.31 14 ALA B O 1
ATOM 1176 N N . ILE B 1 15 ? 10.75 -8.406 7.391 1 98.44 15 ILE B N 1
ATOM 1177 C CA . ILE B 1 15 ? 11.297 -9.398 6.477 1 98.44 15 ILE B CA 1
ATOM 1178 C C . ILE B 1 15 ? 10.273 -10.516 6.266 1 98.44 15 ILE B C 1
ATOM 1180 O O . ILE B 1 15 ? 9.695 -11.023 7.227 1 98.44 15 ILE B O 1
ATOM 1184 N N . ASP B 1 16 ? 10.016 -10.836 5.008 1 95.94 16 ASP B N 1
ATOM 1185 C CA . ASP B 1 16 ? 9.039 -11.875 4.684 1 95.94 16 ASP B CA 1
ATOM 1186 C C . ASP B 1 16 ? 9.719 -13.227 4.5 1 95.94 16 ASP B C 1
ATOM 1188 O O . ASP B 1 16 ? 10.898 -13.383 4.82 1 95.94 16 ASP B O 1
ATOM 1192 N N . MET B 1 17 ? 8.977 -14.234 4.012 1 91 17 MET B N 1
ATOM 1193 C CA . MET B 1 17 ? 9.438 -15.609 3.902 1 91 17 MET B CA 1
ATOM 1194 C C . MET B 1 17 ? 10.523 -15.734 2.84 1 91 17 MET B C 1
ATOM 1196 O O . MET B 1 17 ? 11.258 -16.719 2.811 1 91 17 MET B O 1
ATOM 1200 N N . HIS B 1 18 ? 10.664 -14.734 1.94 1 90.75 18 HIS B N 1
ATOM 1201 C CA . HIS B 1 18 ? 11.672 -14.773 0.885 1 90.75 18 HIS B CA 1
ATOM 1202 C C . HIS B 1 18 ? 12.961 -14.102 1.33 1 90.75 18 HIS B C 1
ATOM 1204 O O . HIS B 1 18 ? 13.922 -14.016 0.559 1 90.75 18 HIS B O 1
ATOM 1210 N N . GLY B 1 19 ? 12.969 -13.523 2.533 1 95.38 19 GLY B N 1
ATOM 1211 C CA . GLY B 1 19 ? 14.164 -12.914 3.084 1 95.38 19 GLY B CA 1
ATOM 1212 C C . GLY B 1 19 ? 14.344 -11.469 2.668 1 95.38 19 GLY B C 1
ATOM 1213 O O . GLY B 1 19 ? 15.445 -10.922 2.73 1 95.38 19 GLY B O 1
ATOM 1214 N N . HIS B 1 20 ? 13.336 -10.914 2.162 1 97.56 20 HIS B N 1
ATOM 1215 C CA . HIS B 1 20 ? 13.344 -9.516 1.757 1 97.56 20 HIS B CA 1
ATOM 1216 C C . HIS B 1 20 ? 12.32 -8.703 2.545 1 97.56 20 HIS B C 1
ATOM 1218 O O . HIS B 1 20 ? 11.414 -9.273 3.16 1 97.56 20 HIS B O 1
ATOM 1224 N N . MET B 1 21 ? 12.516 -7.395 2.604 1 98.5 21 MET B N 1
ATOM 1225 C CA . MET B 1 21 ? 11.453 -6.562 3.162 1 98.5 21 MET B CA 1
ATOM 1226 C C . MET B 1 21 ? 10.156 -6.75 2.391 1 98.5 21 MET B C 1
ATOM 1228 O O . MET B 1 21 ? 10.125 -6.586 1.17 1 98.5 21 MET B O 1
ATOM 1232 N N . ASN B 1 22 ? 9.148 -7.074 3.115 1 98.38 22 ASN B N 1
ATOM 1233 C CA . ASN B 1 22 ? 7.836 -7.301 2.525 1 98.38 22 ASN B CA 1
ATOM 1234 C C . ASN B 1 22 ? 7.289 -6.031 1.874 1 98.38 22 ASN B C 1
ATOM 1236 O O . ASN B 1 22 ? 7.422 -4.938 2.428 1 98.38 22 ASN B O 1
ATOM 1240 N N . ASN B 1 23 ? 6.629 -6.219 0.732 1 98.31 23 ASN B N 1
ATOM 1241 C CA . ASN B 1 23 ? 6.102 -5.074 -0.009 1 98.31 23 ASN B CA 1
ATOM 1242 C C . ASN B 1 23 ? 5.141 -4.25 0.84 1 98.31 23 ASN B C 1
ATOM 1244 O O . ASN B 1 23 ? 5.031 -3.035 0.662 1 98.31 23 ASN B O 1
ATOM 1248 N N . THR B 1 24 ? 4.363 -4.875 1.738 1 98.5 24 THR B N 1
ATOM 1249 C CA . THR B 1 24 ? 3.385 -4.164 2.557 1 98.5 24 THR B CA 1
ATOM 1250 C C . THR B 1 24 ? 4.082 -3.248 3.557 1 98.5 24 THR B C 1
ATOM 1252 O O . THR B 1 24 ? 3.525 -2.227 3.965 1 98.5 24 THR B O 1
ATOM 1255 N N . TYR B 1 25 ? 5.312 -3.584 3.938 1 98.69 25 TYR B N 1
ATOM 1256 C CA . TYR B 1 25 ? 6.023 -2.814 4.953 1 98.69 25 TYR B CA 1
ATOM 1257 C C . TYR B 1 25 ? 6.461 -1.461 4.406 1 98.69 25 TYR B C 1
ATOM 1259 O O . TYR B 1 25 ? 6.652 -0.51 5.168 1 98.69 25 TYR B O 1
ATOM 1267 N N . TYR B 1 26 ? 6.621 -1.355 3.062 1 98.88 26 TYR B N 1
ATOM 1268 C CA . TYR B 1 26 ? 6.938 -0.067 2.453 1 98.88 26 TYR B CA 1
ATOM 1269 C C . TYR B 1 26 ? 5.879 0.973 2.803 1 98.88 26 TYR B C 1
ATOM 1271 O O . TYR B 1 26 ? 6.199 2.145 3.018 1 98.88 26 TYR B O 1
ATOM 1279 N N . PHE B 1 27 ? 4.66 0.549 2.914 1 98.88 27 PHE B N 1
ATOM 1280 C CA . PHE B 1 27 ? 3.58 1.479 3.213 1 98.88 27 PHE B CA 1
ATOM 1281 C C . PHE B 1 27 ? 3.615 1.899 4.676 1 98.88 27 PHE B C 1
ATOM 1283 O O . PHE B 1 27 ? 3.26 3.031 5.012 1 98.88 27 PHE B O 1
ATOM 1290 N N . VAL B 1 28 ? 4.062 1.03 5.547 1 98.56 28 VAL B N 1
ATOM 1291 C CA . VAL B 1 28 ? 4.293 1.393 6.941 1 98.56 28 VAL B CA 1
ATOM 1292 C C . VAL B 1 28 ? 5.363 2.479 7.023 1 98.56 28 VAL B C 1
ATOM 1294 O O . VAL B 1 28 ? 5.18 3.488 7.707 1 98.56 28 VAL B O 1
ATOM 1297 N N . LEU B 1 29 ? 6.359 2.285 6.266 1 98.81 29 LEU B N 1
ATOM 1298 C CA . LEU B 1 29 ? 7.477 3.225 6.297 1 98.81 29 LEU B CA 1
ATOM 1299 C C . LEU B 1 29 ? 7.082 4.555 5.66 1 98.81 29 LEU B C 1
ATOM 1301 O O . LEU B 1 29 ? 7.551 5.613 6.086 1 98.81 29 LEU B O 1
ATOM 1305 N N . MET B 1 30 ? 6.258 4.492 4.602 1 98.88 30 MET B N 1
ATOM 1306 C CA . MET B 1 30 ? 5.723 5.723 4.02 1 98.88 30 MET B CA 1
ATOM 1307 C C . MET B 1 30 ? 5.016 6.559 5.078 1 98.88 30 MET B C 1
ATOM 1309 O O . MET B 1 30 ? 5.242 7.766 5.172 1 98.88 30 MET B O 1
ATOM 1313 N N . GLN B 1 31 ? 4.176 5.922 5.816 1 98.5 31 GLN B N 1
ATOM 1314 C CA . GLN B 1 31 ? 3.418 6.605 6.859 1 98.5 31 GLN B CA 1
ATOM 1315 C C . GLN B 1 31 ? 4.344 7.164 7.938 1 98.5 31 GLN B C 1
ATOM 1317 O O . GLN B 1 31 ? 4.191 8.312 8.352 1 98.5 31 GLN B O 1
ATOM 1322 N N . GLU B 1 32 ? 5.332 6.359 8.352 1 98.38 32 GLU B N 1
ATOM 1323 C CA . GLU B 1 32 ? 6.281 6.805 9.375 1 98.38 32 GLU B CA 1
ATOM 1324 C C . GLU B 1 32 ? 7.059 8.031 8.906 1 98.38 32 GLU B C 1
ATOM 1326 O O . GLU B 1 32 ? 7.215 8.992 9.656 1 98.38 32 GLU B O 1
ATOM 1331 N N . ALA B 1 33 ? 7.535 7.965 7.684 1 98.81 33 ALA B N 1
ATOM 1332 C CA . ALA B 1 33 ? 8.297 9.078 7.121 1 98.81 33 ALA B CA 1
ATOM 1333 C C . ALA B 1 33 ? 7.43 10.328 7.012 1 98.81 33 ALA B C 1
ATOM 1335 O O . ALA B 1 33 ? 7.891 11.438 7.305 1 98.81 33 ALA B O 1
ATOM 1336 N N . ALA B 1 34 ? 6.203 10.141 6.586 1 98.38 34 ALA B N 1
ATOM 1337 C CA . ALA B 1 34 ? 5.273 11.266 6.465 1 98.38 34 ALA B CA 1
ATOM 1338 C C . ALA B 1 34 ? 5.027 11.922 7.82 1 98.38 34 ALA B C 1
ATOM 1340 O O . ALA B 1 34 ? 5.066 13.148 7.938 1 98.38 34 ALA B O 1
ATOM 1341 N N . PHE B 1 35 ? 4.762 11.125 8.812 1 97.69 35 PHE B N 1
ATOM 1342 C CA . PHE B 1 35 ? 4.539 11.641 10.156 1 97.69 35 PHE B CA 1
ATOM 1343 C C . PHE B 1 35 ? 5.77 12.383 10.664 1 97.69 35 PHE B C 1
ATOM 1345 O O . PHE B 1 35 ? 5.656 13.469 11.227 1 97.69 35 PHE B O 1
ATOM 1352 N N . ALA B 1 36 ? 6.926 11.781 10.492 1 98.38 36 ALA B N 1
ATOM 1353 C CA . ALA B 1 36 ? 8.172 12.406 10.922 1 98.38 36 ALA B CA 1
ATOM 1354 C C . ALA B 1 36 ? 8.375 13.758 10.258 1 98.38 36 ALA B C 1
ATOM 1356 O O . ALA B 1 36 ? 8.789 14.727 10.906 1 98.38 36 ALA B O 1
ATOM 1357 N N . HIS B 1 37 ? 8.109 13.805 8.977 1 98.5 37 HIS B N 1
ATOM 1358 C CA . HIS B 1 37 ? 8.227 15.047 8.227 1 98.5 37 HIS B CA 1
ATOM 1359 C C . HIS B 1 37 ? 7.258 16.094 8.758 1 98.5 37 HIS B C 1
ATOM 1361 O O . HIS B 1 37 ? 7.652 17.234 9.016 1 98.5 37 HIS B O 1
ATOM 1367 N N . SER B 1 38 ? 5.992 15.727 8.883 1 97.81 38 SER B N 1
ATOM 1368 C CA . SER B 1 38 ? 4.984 16.641 9.398 1 97.81 38 SER B CA 1
ATOM 1369 C C . SER B 1 38 ? 5.387 17.188 10.766 1 97.81 38 SER B C 1
ATOM 1371 O O . SER B 1 38 ? 5.254 18.391 11.023 1 97.81 38 SER B O 1
ATOM 1373 N N . ASP B 1 39 ? 5.867 16.328 11.617 1 97.75 39 ASP B N 1
ATOM 1374 C CA . ASP B 1 39 ? 6.312 16.75 12.945 1 97.75 39 ASP B CA 1
ATOM 1375 C C . ASP B 1 39 ? 7.473 17.734 12.844 1 97.75 39 ASP B C 1
ATOM 1377 O O . ASP B 1 39 ? 7.496 18.75 13.547 1 97.75 39 ASP B O 1
ATOM 1381 N N . ALA B 1 40 ? 8.406 17.453 11.992 1 97.75 40 ALA B N 1
ATOM 1382 C CA . ALA B 1 40 ? 9.625 18.234 11.852 1 97.75 40 ALA B CA 1
ATOM 1383 C C . ALA B 1 40 ? 9.305 19.672 11.422 1 97.75 40 ALA B C 1
ATOM 1385 O O . ALA B 1 40 ? 10.008 20.609 11.797 1 97.75 40 ALA B O 1
ATOM 1386 N N . VAL B 1 41 ? 8.211 19.844 10.672 1 97.31 41 VAL B N 1
ATOM 1387 C CA . VAL B 1 41 ? 7.922 21.156 10.125 1 97.31 41 VAL B CA 1
ATOM 1388 C C . VAL B 1 41 ? 6.867 21.844 10.984 1 97.31 41 VAL B C 1
ATOM 1390 O O . VAL B 1 41 ? 6.422 22.953 10.656 1 97.31 41 VAL B O 1
ATOM 1393 N N . GLY B 1 42 ? 6.344 21.125 12.008 1 97 42 GLY B N 1
ATOM 1394 C CA . GLY B 1 42 ? 5.418 21.734 12.953 1 97 42 GLY B CA 1
ATOM 1395 C C . GLY B 1 42 ? 3.967 21.422 12.648 1 97 42 GLY B C 1
ATOM 1396 O O . GLY B 1 42 ? 3.062 21.953 13.305 1 97 42 GLY B O 1
ATOM 1397 N N . ASP B 1 43 ? 3.734 20.625 11.688 1 97.5 43 ASP B N 1
ATOM 1398 C CA . ASP B 1 43 ? 2.383 20.156 11.375 1 97.5 43 ASP B CA 1
ATOM 1399 C C . ASP B 1 43 ? 2.039 18.906 12.156 1 97.5 43 ASP B C 1
ATOM 1401 O O . ASP B 1 43 ? 1.646 17.891 11.57 1 97.5 43 ASP B O 1
ATOM 1405 N N . THR B 1 44 ? 2.088 19 13.453 1 97.06 44 THR B N 1
ATOM 1406 C CA . THR B 1 44 ? 1.828 17.891 14.344 1 97.06 44 THR B CA 1
ATOM 1407 C C . THR B 1 44 ? 0.334 17.578 14.414 1 97.06 44 THR B C 1
ATOM 1409 O O . THR B 1 44 ? -0.491 18.406 14 1 97.06 44 THR B O 1
ATOM 1412 N N . LEU B 1 45 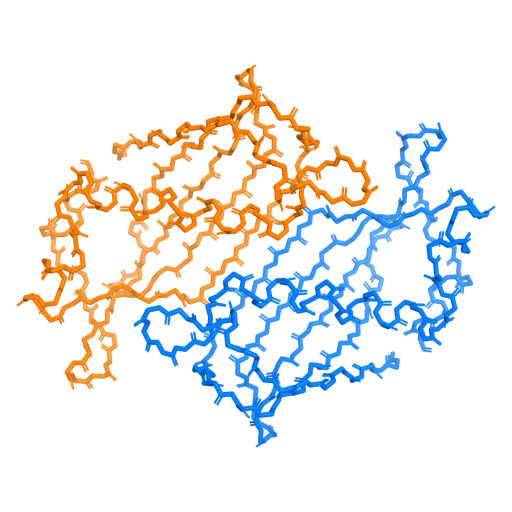? -0.005 16.438 14.938 1 94.5 45 LEU B N 1
ATOM 1413 C CA . LEU B 1 45 ? -1.407 16.078 15.109 1 94.5 45 LEU B CA 1
ATOM 1414 C C . LEU B 1 45 ? -2.131 17.094 15.984 1 94.5 45 LEU B C 1
ATOM 1416 O O . LEU B 1 45 ? -3.277 17.453 15.703 1 94.5 45 LEU B O 1
ATOM 1420 N N . ASP B 1 46 ? -1.467 17.578 17 1 95.75 46 ASP B N 1
ATOM 1421 C CA . ASP B 1 46 ? -2.043 18.594 17.875 1 95.75 46 ASP B CA 1
ATOM 1422 C C . ASP B 1 46 ? -2.299 19.891 17.109 1 95.75 46 ASP B C 1
ATOM 1424 O O . ASP B 1 46 ? -3.363 20.5 17.25 1 95.75 46 ASP B O 1
ATOM 1428 N N . ALA B 1 47 ? -1.313 20.297 16.344 1 96.88 47 ALA B N 1
ATOM 1429 C CA . ALA B 1 47 ? -1.47 21.516 15.555 1 96.88 47 ALA B CA 1
ATOM 1430 C C . ALA B 1 47 ? -2.617 21.391 14.562 1 96.88 47 ALA B C 1
ATOM 1432 O O . ALA B 1 47 ? -3.387 22.328 14.359 1 96.88 47 ALA B O 1
ATOM 1433 N N . GLN B 1 48 ? -2.719 20.266 13.953 1 96.44 48 GLN B N 1
ATOM 1434 C CA . GLN B 1 48 ? -3.789 20 13 1 96.44 48 GLN B CA 1
ATOM 1435 C C . GLN B 1 48 ? -5.156 20.094 13.664 1 96.44 48 GLN B C 1
ATOM 1437 O O . GLN B 1 48 ? -6.07 20.734 13.133 1 96.44 48 GLN B O 1
ATOM 1442 N N . ARG B 1 49 ? -5.285 19.531 14.789 1 93.31 49 ARG B N 1
ATOM 1443 C CA . ARG B 1 49 ? -6.543 19.562 15.523 1 93.31 49 ARG B CA 1
ATOM 1444 C C . ARG B 1 49 ? -6.918 20.984 15.914 1 93.31 49 ARG B C 1
ATOM 1446 O O . ARG B 1 49 ? -8.086 21.375 15.828 1 93.31 49 ARG B O 1
ATOM 1453 N N . GLU B 1 50 ? -5.949 21.734 16.344 1 95.56 50 GLU B N 1
ATOM 1454 C CA . GLU B 1 50 ? -6.172 23.109 16.781 1 95.56 50 GLU B CA 1
ATOM 1455 C C . GLU B 1 50 ? -6.711 23.953 15.633 1 95.56 50 GLU B C 1
ATOM 1457 O O . GLU B 1 50 ? -7.543 24.844 15.859 1 95.56 50 GLU B O 1
ATOM 1462 N N . ARG B 1 51 ? -6.305 23.656 14.477 1 95.25 51 ARG B N 1
ATOM 1463 C CA . ARG B 1 51 ? -6.746 24.469 13.344 1 95.25 51 ARG B CA 1
ATOM 1464 C C . ARG B 1 51 ? -7.945 23.828 12.648 1 95.25 51 ARG B C 1
ATOM 1466 O O . ARG B 1 51 ? -8.383 24.297 11.602 1 95.25 51 ARG B O 1
ATOM 1473 N N . ASN B 1 52 ? -8.453 22.75 13.141 1 95.75 52 ASN B N 1
ATOM 1474 C CA . ASN B 1 52 ? -9.57 22 12.578 1 95.75 52 ASN B CA 1
ATOM 1475 C C . ASN B 1 52 ? -9.297 21.594 11.133 1 95.75 52 ASN B C 1
ATOM 1477 O O . ASN B 1 52 ? -10.156 21.75 10.266 1 95.75 52 ASN B O 1
ATOM 1481 N N . GLY B 1 53 ? -8.117 21.219 10.852 1 97 53 GLY B N 1
ATOM 1482 C CA . GLY B 1 53 ? -7.664 20.719 9.562 1 97 53 GLY B CA 1
ATOM 1483 C C . GLY B 1 53 ? -6.754 19.516 9.68 1 97 53 GLY B C 1
ATOM 1484 O O . GLY B 1 53 ? -5.648 19.609 10.211 1 97 53 GLY B O 1
ATOM 1485 N N . VAL B 1 54 ? -7.238 18.375 9.195 1 96.44 54 VAL B N 1
ATOM 1486 C CA . VAL B 1 54 ? -6.461 17.141 9.289 1 96.44 54 VAL B CA 1
ATOM 1487 C C . VAL B 1 54 ? -6.199 16.578 7.895 1 96.44 54 VAL B C 1
ATOM 1489 O O . VAL B 1 54 ? -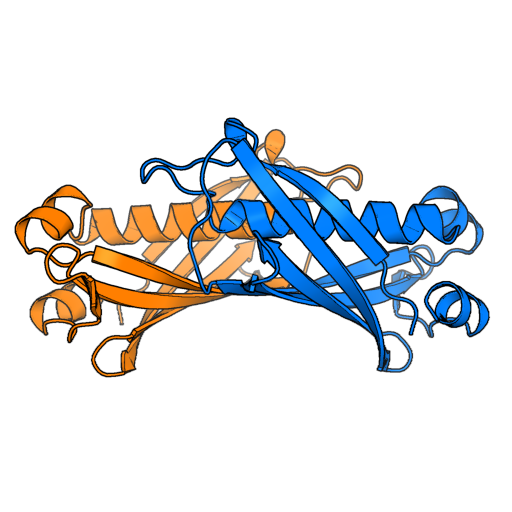6.844 16.984 6.926 1 96.44 54 VAL B O 1
ATOM 1492 N N . TRP B 1 55 ? -5.227 15.766 7.832 1 96.81 55 TRP B N 1
ATOM 1493 C CA . TRP B 1 55 ? -4.906 15.078 6.59 1 96.81 55 TRP B CA 1
ATOM 1494 C C . TRP B 1 55 ? -5.535 13.688 6.555 1 96.81 55 TRP B C 1
ATOM 1496 O O . TRP B 1 55 ? -5.379 12.906 7.5 1 96.81 55 TRP B O 1
ATOM 1506 N N . LEU B 1 56 ? -6.227 13.398 5.504 1 96.62 56 LEU B N 1
ATOM 1507 C CA . LEU B 1 56 ? -6.73 12.055 5.23 1 96.62 56 LEU B CA 1
ATOM 1508 C C . LEU B 1 56 ? -6.031 11.453 4.02 1 96.62 56 LEU B C 1
ATOM 1510 O O . LEU B 1 56 ? -5.75 12.156 3.043 1 96.62 56 LEU B O 1
ATOM 1514 N N . ILE B 1 57 ? -5.801 10.242 4.141 1 98.38 57 ILE B N 1
ATOM 1515 C CA . ILE B 1 57 ? -5.195 9.562 2.998 1 98.38 57 ILE B CA 1
ATOM 1516 C C . ILE B 1 57 ? -6.285 9.016 2.082 1 98.38 57 ILE B C 1
ATOM 1518 O O . ILE B 1 57 ? -7.141 8.242 2.518 1 98.38 57 ILE B O 1
ATOM 1522 N N . ARG B 1 58 ? -6.168 9.422 0.809 1 98.25 58 ARG B N 1
ATOM 1523 C CA . ARG B 1 58 ? -7.133 8.992 -0.2 1 98.25 58 ARG B CA 1
ATOM 1524 C C . ARG B 1 58 ? -6.598 7.805 -0.998 1 98.25 58 ARG B C 1
ATOM 1526 O O . ARG B 1 58 ? -7.371 6.965 -1.462 1 98.25 58 ARG B O 1
ATOM 1533 N N . ALA B 1 59 ? -5.324 7.789 -1.184 1 98.81 59 ALA B N 1
ATOM 1534 C CA . ALA B 1 59 ? -4.738 6.73 -2.002 1 98.81 59 ALA B CA 1
ATOM 1535 C C . ALA B 1 59 ? -3.256 6.555 -1.688 1 98.81 59 ALA B C 1
ATOM 1537 O O . ALA B 1 59 ? -2.578 7.508 -1.298 1 98.81 59 ALA B O 1
ATOM 1538 N N . ASN B 1 60 ? -2.787 5.363 -1.832 1 98.94 60 ASN B N 1
ATOM 1539 C CA . ASN B 1 60 ? -1.375 5.004 -1.77 1 98.94 60 ASN B CA 1
ATOM 1540 C C . ASN B 1 60 ? -0.957 4.164 -2.973 1 98.94 60 ASN B C 1
ATOM 1542 O O . ASN B 1 60 ? -1.717 3.309 -3.432 1 98.94 60 ASN B O 1
ATOM 1546 N N . GLU B 1 61 ? 0.241 4.348 -3.436 1 98.94 61 GLU B N 1
ATOM 1547 C CA . GLU B 1 61 ? 0.825 3.482 -4.457 1 98.94 61 GLU B CA 1
ATOM 1548 C C . GLU B 1 61 ? 2.334 3.354 -4.27 1 98.94 61 GLU B C 1
ATOM 1550 O O . GLU B 1 61 ? 2.979 4.258 -3.732 1 98.94 61 GLU B O 1
ATOM 1555 N N . ALA B 1 62 ? 2.898 2.271 -4.664 1 98.94 62 ALA B N 1
ATOM 1556 C CA . ALA B 1 62 ? 4.336 2.021 -4.617 1 98.94 62 ALA B CA 1
ATOM 1557 C C . ALA B 1 62 ? 4.77 1.104 -5.758 1 98.94 62 ALA B C 1
ATOM 1559 O O . ALA B 1 62 ? 4.035 0.194 -6.145 1 98.94 62 ALA B O 1
ATOM 1560 N N . THR B 1 63 ? 5.906 1.354 -6.293 1 98.94 63 THR B N 1
ATOM 1561 C CA . THR B 1 63 ? 6.602 0.506 -7.254 1 98.94 63 THR B CA 1
ATOM 1562 C C . THR B 1 63 ? 7.934 0.022 -6.688 1 98.94 63 THR B C 1
ATOM 1564 O O . THR B 1 63 ? 8.68 0.803 -6.102 1 98.94 63 THR B O 1
ATOM 1567 N N . TYR B 1 64 ? 8.227 -1.217 -6.898 1 98.75 64 TYR B N 1
ATOM 1568 C CA . TYR B 1 64 ? 9.406 -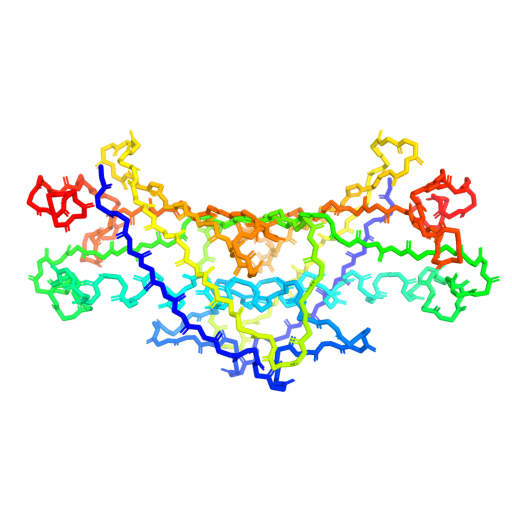1.84 -6.309 1 98.75 64 TYR B CA 1
ATOM 1569 C C . TYR B 1 64 ? 10.445 -2.154 -7.375 1 98.75 64 TYR B C 1
ATOM 1571 O O . TYR B 1 64 ? 10.133 -2.775 -8.391 1 98.75 64 TYR B O 1
ATOM 1579 N N . ILE B 1 65 ? 11.617 -1.763 -7.109 1 98.44 65 ILE B N 1
ATOM 1580 C CA . ILE B 1 65 ? 12.664 -1.834 -8.125 1 98.44 65 ILE B CA 1
ATOM 1581 C C . ILE B 1 65 ? 13.68 -2.9 -7.734 1 98.44 65 ILE B C 1
ATOM 1583 O O . ILE B 1 65 ? 14.102 -3.705 -8.578 1 98.44 65 ILE B O 1
ATOM 1587 N N . ALA B 1 66 ? 14.148 -2.938 -6.457 1 97.62 66 ALA B N 1
ATOM 1588 C CA . ALA B 1 66 ? 15.141 -3.895 -5.977 1 97.62 66 ALA B CA 1
ATOM 1589 C C . ALA B 1 66 ? 14.844 -4.324 -4.543 1 97.62 66 ALA B C 1
ATOM 1591 O O . ALA B 1 66 ? 14.344 -3.535 -3.744 1 97.62 66 ALA B O 1
ATOM 1592 N N . PRO B 1 67 ? 15.211 -5.551 -4.242 1 97 67 PRO B N 1
ATOM 1593 C CA . PRO B 1 67 ? 14.914 -6.051 -2.898 1 97 67 PRO B CA 1
ATOM 1594 C C . PRO B 1 67 ? 15.82 -5.445 -1.828 1 97 67 PRO B C 1
ATOM 1596 O O . PRO B 1 67 ? 16.906 -4.934 -2.143 1 97 67 PRO B O 1
ATOM 1599 N N . VAL B 1 68 ? 15.312 -5.457 -0.614 1 97.75 68 VAL B N 1
ATOM 1600 C CA . VAL B 1 68 ? 16.031 -5.02 0.579 1 97.75 68 VAL B CA 1
ATOM 1601 C C . VAL B 1 68 ? 16.016 -6.125 1.629 1 97.75 68 VAL B C 1
ATOM 1603 O O . VAL B 1 68 ? 15.016 -6.84 1.774 1 97.75 68 VAL B O 1
ATOM 1606 N N . LYS B 1 69 ? 17.156 -6.273 2.381 1 98.06 69 LYS B N 1
ATOM 1607 C CA . LYS B 1 69 ? 17.312 -7.375 3.328 1 98.06 69 LYS B CA 1
ATOM 1608 C C . LYS B 1 69 ? 17.422 -6.859 4.758 1 98.06 69 LYS B C 1
ATOM 1610 O O . LYS B 1 69 ? 17.516 -5.652 4.984 1 98.06 69 LYS B O 1
ATOM 1615 N N . LEU B 1 70 ? 17.375 -7.828 5.648 1 98.5 70 LEU B N 1
ATOM 1616 C CA . LEU B 1 70 ? 17.5 -7.527 7.07 1 98.5 70 LEU B CA 1
ATOM 1617 C C . LEU B 1 70 ? 18.781 -6.746 7.34 1 98.5 70 LEU B C 1
ATOM 1619 O O . LEU B 1 70 ? 19.859 -7.109 6.84 1 98.5 70 LEU B O 1
ATOM 1623 N N . GLY B 1 71 ? 18.609 -5.648 7.98 1 98.5 71 GLY B N 1
ATOM 1624 C CA . GLY B 1 71 ? 19.781 -4.914 8.43 1 98.5 71 GLY B CA 1
ATOM 1625 C C . GLY B 1 71 ? 20.266 -3.895 7.418 1 98.5 71 GLY B C 1
ATOM 1626 O O . GLY B 1 71 ? 21.141 -3.088 7.719 1 98.5 71 GLY B O 1
ATOM 1627 N N . ASP B 1 72 ? 19.75 -3.939 6.227 1 98.62 72 ASP B N 1
ATOM 1628 C CA . ASP B 1 72 ? 20.109 -2.92 5.246 1 98.62 72 ASP B CA 1
ATOM 1629 C C . ASP B 1 72 ? 19.797 -1.521 5.766 1 98.62 72 ASP B C 1
ATOM 1631 O O . ASP B 1 72 ? 18.75 -1.312 6.398 1 98.62 72 ASP B O 1
ATOM 1635 N N . GLN B 1 73 ? 20.625 -0.57 5.555 1 98.75 73 GLN B N 1
ATOM 1636 C CA . GLN B 1 73 ? 20.375 0.841 5.816 1 98.75 73 GLN B CA 1
ATOM 1637 C C . GLN B 1 73 ? 19.688 1.507 4.625 1 98.75 73 GLN B C 1
ATOM 1639 O O . GLN B 1 73 ? 20.219 1.496 3.514 1 98.75 73 GLN B O 1
ATOM 1644 N N . ILE B 1 74 ? 18.516 2.109 4.895 1 98.62 74 ILE B N 1
ATOM 1645 C CA . ILE B 1 74 ? 17.812 2.738 3.783 1 98.62 74 ILE B CA 1
ATOM 1646 C C . ILE B 1 74 ? 17.453 4.176 4.152 1 98.62 74 ILE B C 1
ATOM 1648 O O . ILE B 1 74 ? 17.406 4.527 5.332 1 98.62 74 ILE B O 1
ATOM 1652 N N . GLU B 1 75 ? 17.375 4.945 3.105 1 98.88 75 GLU B N 1
ATOM 1653 C CA . GLU B 1 75 ? 16.891 6.32 3.201 1 98.88 75 GLU B CA 1
ATOM 1654 C C . GLU B 1 75 ? 15.586 6.5 2.432 1 98.88 75 GLU B C 1
ATOM 1656 O O . GLU B 1 75 ? 15.445 6 1.314 1 98.88 75 GLU B O 1
ATOM 1661 N N . ILE B 1 76 ? 14.68 7.16 3.041 1 98.94 76 ILE B N 1
ATOM 1662 C CA . ILE B 1 76 ? 13.445 7.562 2.373 1 98.94 76 ILE B CA 1
ATOM 1663 C C . ILE B 1 76 ? 13.445 9.07 2.15 1 98.94 76 ILE B C 1
ATOM 1665 O O . ILE B 1 76 ? 13.383 9.844 3.109 1 98.94 76 ILE B O 1
ATOM 1669 N N . HIS B 1 77 ? 13.562 9.461 0.889 1 98.88 77 HIS B N 1
ATOM 1670 C CA . HIS B 1 77 ? 13.438 10.852 0.486 1 98.88 77 HIS B CA 1
ATOM 1671 C C . HIS B 1 77 ? 11.992 11.203 0.149 1 98.88 77 HIS B C 1
ATOM 1673 O O . HIS B 1 77 ? 11.375 10.562 -0.705 1 98.88 77 HIS B O 1
ATOM 1679 N N . THR B 1 78 ? 11.484 12.219 0.838 1 98.75 78 THR B N 1
ATOM 1680 C CA . THR B 1 78 ? 10.07 12.508 0.623 1 98.75 78 THR B CA 1
ATOM 1681 C C . THR B 1 78 ? 9.836 14.016 0.521 1 98.75 78 THR B C 1
ATOM 1683 O O . THR B 1 78 ? 10.547 14.797 1.156 1 98.75 78 THR B O 1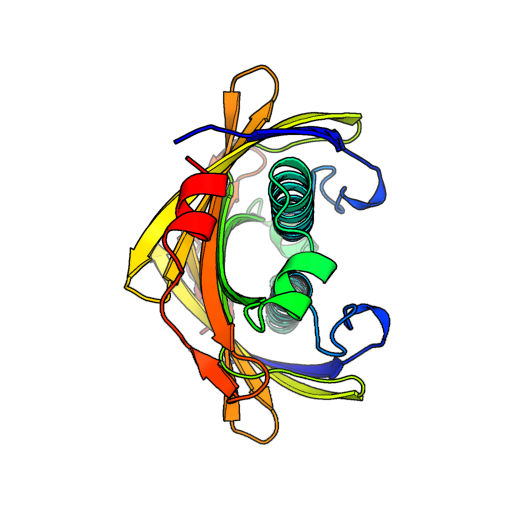
ATOM 1686 N N . TRP B 1 79 ? 8.867 14.328 -0.315 1 98.12 79 TRP B N 1
ATOM 1687 C CA . TRP B 1 79 ? 8.461 15.711 -0.524 1 98.12 79 TRP B CA 1
ATOM 1688 C C . TRP B 1 79 ? 6.996 15.789 -0.946 1 98.12 79 TRP B C 1
ATOM 1690 O O . TRP B 1 79 ? 6.395 14.773 -1.306 1 98.12 79 TRP B O 1
ATOM 1700 N N . THR B 1 80 ? 6.473 16.984 -0.8 1 97.12 80 THR B N 1
ATOM 1701 C CA . THR B 1 80 ? 5.062 17.172 -1.12 1 97.12 80 THR B CA 1
ATOM 1702 C C . THR B 1 80 ? 4.891 18.109 -2.305 1 97.12 80 THR B C 1
ATOM 1704 O O . THR B 1 80 ? 5.797 18.891 -2.627 1 97.12 80 THR B O 1
ATOM 1707 N N . GLN B 1 81 ? 3.807 17.953 -2.986 1 94.62 81 GLN B N 1
ATOM 1708 C CA . GLN B 1 81 ? 3.361 18.828 -4.059 1 94.62 81 GLN B CA 1
ATOM 1709 C C . GLN B 1 81 ? 1.864 19.109 -3.959 1 94.62 81 GLN B C 1
ATOM 1711 O O . GLN B 1 81 ? 1.053 18.188 -4.004 1 94.62 81 GLN B O 1
ATOM 1716 N N . ALA B 1 82 ? 1.608 20.406 -3.857 1 90.31 82 ALA B N 1
ATOM 1717 C CA . ALA B 1 82 ? 0.184 20.719 -3.898 1 90.31 82 ALA B CA 1
ATOM 1718 C C . ALA B 1 82 ? -0.436 20.297 -5.227 1 90.31 82 ALA B C 1
ATOM 1720 O O . ALA B 1 82 ? 0.184 20.453 -6.285 1 90.31 82 ALA B O 1
ATOM 1721 N N . ASP B 1 83 ? -1.542 19.828 -5.219 1 88 83 ASP B N 1
ATOM 1722 C CA . ASP B 1 83 ? -2.221 19.344 -6.418 1 88 83 ASP B CA 1
ATOM 1723 C C . ASP B 1 83 ? -3.506 20.141 -6.672 1 88 83 ASP B C 1
ATOM 1725 O O . ASP B 1 83 ? -3.564 20.969 -7.582 1 88 83 ASP B O 1
ATOM 1729 N N . LYS B 1 84 ? -4.602 19.969 -5.91 1 89.75 84 LYS B N 1
ATOM 1730 C CA . LYS B 1 84 ? -5.867 20.703 -5.926 1 89.75 84 LYS B CA 1
ATOM 1731 C C . LYS B 1 84 ? -6.055 21.516 -4.648 1 89.75 84 LYS B C 1
ATOM 1733 O O . LYS B 1 84 ? -5.203 21.469 -3.754 1 89.75 84 LYS B O 1
ATOM 1738 N N . LYS B 1 85 ? -7.16 22.203 -4.668 1 93.94 85 LYS B N 1
ATOM 1739 C CA . LYS B 1 85 ? -7.41 23.125 -3.557 1 93.94 85 LYS B CA 1
ATOM 1740 C C . LYS B 1 85 ? -7.363 22.391 -2.221 1 93.94 85 LYS B C 1
ATOM 1742 O O . LYS B 1 85 ? -6.867 22.922 -1.227 1 93.94 85 LYS B O 1
ATOM 1747 N N . ALA B 1 86 ? -7.82 21.109 -2.246 1 97.06 86 ALA B N 1
ATOM 1748 C CA . ALA B 1 86 ? -7.934 20.391 -0.981 1 97.06 86 ALA B CA 1
ATOM 1749 C C . ALA B 1 86 ? -7.09 19.125 -0.996 1 97.06 86 ALA B C 1
ATOM 1751 O O . ALA B 1 86 ? -7.273 18.234 -0.159 1 97.06 86 ALA B O 1
ATOM 1752 N N . ALA B 1 87 ? -6.16 18.969 -2.012 1 97.38 87 ALA B N 1
ATOM 1753 C CA . ALA B 1 87 ? -5.402 17.734 -2.131 1 97.38 87 ALA B CA 1
ATOM 1754 C C . ALA B 1 87 ? -3.902 18.016 -2.219 1 97.38 87 ALA B C 1
ATOM 1756 O O . ALA B 1 87 ? -3.484 19.016 -2.805 1 97.38 87 ALA B O 1
ATOM 1757 N N . SER B 1 88 ? -3.164 17.188 -1.658 1 97.44 88 SER B N 1
ATOM 1758 C CA . SER B 1 88 ? -1.706 17.219 -1.715 1 97.44 88 SER B CA 1
ATOM 1759 C C . SER B 1 88 ? -1.131 15.844 -2.053 1 97.44 88 SER B C 1
ATOM 1761 O O . SER B 1 88 ? -1.6 14.828 -1.538 1 97.44 88 SER B O 1
ATOM 1763 N N . LEU B 1 89 ? -0.151 15.867 -2.914 1 98.25 89 LEU B N 1
ATOM 1764 C CA . LEU B 1 89 ? 0.597 14.648 -3.229 1 98.25 89 LEU B CA 1
ATOM 1765 C C . LEU B 1 89 ? 1.903 14.602 -2.443 1 98.25 89 LEU B C 1
ATOM 1767 O O . LEU B 1 89 ? 2.584 15.617 -2.295 1 98.25 89 LEU B O 1
ATOM 1771 N N . ARG B 1 90 ? 2.182 13.469 -1.938 1 98.56 90 ARG B N 1
ATOM 1772 C CA . ARG B 1 90 ? 3.492 13.234 -1.344 1 98.56 90 ARG B CA 1
ATOM 1773 C C . ARG B 1 90 ? 4.234 12.125 -2.082 1 98.56 90 ARG B C 1
ATOM 1775 O O . ARG B 1 90 ? 3.688 11.039 -2.291 1 98.56 90 ARG B O 1
ATOM 1782 N N . PHE B 1 91 ? 5.438 12.43 -2.342 1 98.81 91 PHE B N 1
ATOM 1783 C CA . PHE B 1 91 ? 6.27 11.484 -3.078 1 98.81 91 PHE B CA 1
ATOM 1784 C C . PHE B 1 91 ? 7.352 10.898 -2.18 1 98.81 91 PHE B C 1
ATOM 1786 O O . PHE B 1 91 ? 7.816 11.562 -1.248 1 98.81 91 PHE B O 1
ATOM 1793 N N . PHE B 1 92 ? 7.703 9.672 -2.471 1 98.94 92 PHE B N 1
ATOM 1794 C CA . PHE B 1 92 ? 8.75 8.961 -1.742 1 98.94 92 PHE B CA 1
ATOM 1795 C C . PHE B 1 92 ? 9.719 8.289 -2.705 1 98.94 92 PHE B C 1
ATOM 1797 O O . PHE B 1 92 ? 9.297 7.625 -3.654 1 98.94 92 PHE B O 1
ATOM 1804 N N . GLU B 1 93 ? 10.984 8.445 -2.482 1 98.94 93 GLU B N 1
ATOM 1805 C CA . GLU B 1 93 ? 12.039 7.621 -3.061 1 98.94 93 GLU B CA 1
ATOM 1806 C C . GLU B 1 93 ? 12.797 6.855 -1.978 1 98.94 93 GLU B C 1
ATOM 1808 O O . GLU B 1 93 ? 13.422 7.465 -1.107 1 98.94 93 GLU B O 1
ATOM 1813 N N . PHE B 1 94 ? 12.68 5.582 -2.033 1 98.94 94 PHE B N 1
ATOM 1814 C CA . PHE B 1 94 ? 13.477 4.723 -1.163 1 98.94 94 PHE B CA 1
ATOM 1815 C C . PHE B 1 94 ? 14.844 4.449 -1.774 1 98.94 94 PHE B C 1
ATOM 1817 O O . PHE B 1 94 ? 14.945 4.016 -2.924 1 98.94 94 PHE B O 1
ATOM 1824 N N . LYS B 1 95 ? 15.867 4.645 -0.969 1 98.88 95 LYS B N 1
ATOM 1825 C CA . LYS B 1 95 ? 17.219 4.465 -1.496 1 98.88 95 LYS B CA 1
ATOM 1826 C C . LYS B 1 95 ? 18.047 3.561 -0.589 1 98.88 95 LYS B C 1
ATOM 1828 O O . LYS B 1 95 ? 17.938 3.631 0.636 1 98.88 95 LYS B O 1
ATOM 1833 N N . LYS B 1 96 ? 18.859 2.775 -1.121 1 98.75 96 LYS B N 1
ATOM 1834 C CA . LYS B 1 96 ? 19.922 1.977 -0.509 1 98.75 96 LYS B CA 1
ATOM 1835 C C . LYS B 1 96 ? 21.25 2.193 -1.218 1 98.75 96 LYS B C 1
ATOM 1837 O O . LYS B 1 96 ? 21.359 1.994 -2.43 1 98.75 96 LYS B O 1
ATOM 1842 N N . ASP B 1 97 ? 22.188 2.621 -0.51 1 97.62 97 ASP B N 1
ATOM 1843 C CA . ASP B 1 97 ? 23.516 2.881 -1.069 1 97.62 97 ASP B CA 1
ATOM 1844 C C . ASP B 1 97 ? 23.438 3.842 -2.254 1 97.62 97 ASP B C 1
ATOM 1846 O O . ASP B 1 97 ? 24.047 3.605 -3.295 1 97.62 97 ASP B O 1
ATOM 1850 N N . GLY B 1 98 ? 22.547 4.773 -2.117 1 97.62 98 GLY B N 1
ATOM 1851 C CA . GLY B 1 98 ? 22.438 5.844 -3.098 1 97.62 98 GLY B CA 1
ATOM 1852 C C . GLY B 1 98 ? 21.609 5.461 -4.309 1 97.62 98 GLY B C 1
ATOM 1853 O O . GLY B 1 98 ? 21.344 6.297 -5.176 1 97.62 98 GLY B O 1
ATOM 1854 N N . LYS B 1 99 ? 21.141 4.25 -4.398 1 98.5 99 LYS B N 1
ATOM 1855 C CA . LYS B 1 99 ? 20.344 3.783 -5.531 1 98.5 99 LYS B CA 1
ATOM 1856 C C . LYS B 1 99 ? 18.875 3.656 -5.156 1 98.5 99 LYS B C 1
ATOM 1858 O O . LYS B 1 99 ? 18.547 3.182 -4.066 1 98.5 99 LYS B O 1
ATOM 1863 N N . ILE B 1 100 ? 18.031 4.078 -6.043 1 98.88 100 ILE B N 1
ATOM 1864 C CA . ILE B 1 100 ? 16.594 3.982 -5.789 1 98.88 100 ILE B CA 1
ATOM 1865 C C . ILE B 1 100 ? 16.156 2.518 -5.812 1 98.88 100 ILE B C 1
ATOM 1867 O O . ILE B 1 100 ? 16.453 1.793 -6.77 1 98.88 100 ILE B O 1
ATOM 1871 N N . ILE B 1 101 ? 15.453 2.068 -4.77 1 98.81 101 ILE B N 1
ATOM 1872 C CA . ILE B 1 101 ? 15.008 0.681 -4.688 1 98.81 101 ILE B CA 1
ATOM 1873 C C . ILE B 1 101 ? 13.484 0.622 -4.754 1 98.81 101 ILE B C 1
ATOM 1875 O O . ILE B 1 101 ? 12.906 -0.452 -4.941 1 98.81 101 ILE B O 1
ATOM 1879 N N . ALA B 1 102 ? 12.812 1.71 -4.586 1 98.94 102 ALA B N 1
ATOM 1880 C CA . ALA B 1 102 ? 11.359 1.812 -4.711 1 98.94 102 ALA B CA 1
ATOM 1881 C C . ALA B 1 102 ? 10.922 3.268 -4.844 1 98.94 102 ALA B C 1
ATOM 1883 O O . ALA B 1 102 ? 11.625 4.176 -4.402 1 98.94 102 ALA B O 1
ATOM 1884 N N . LYS B 1 103 ? 9.82 3.521 -5.453 1 98.94 103 LYS B N 1
ATOM 1885 C CA . LYS B 1 103 ? 9.141 4.812 -5.535 1 98.94 103 LYS B CA 1
ATOM 1886 C C . LYS B 1 103 ? 7.68 4.695 -5.098 1 98.94 103 LYS B C 1
ATOM 1888 O O . LYS B 1 103 ? 7.035 3.678 -5.348 1 98.94 103 LYS B O 1
ATOM 1893 N N . ALA B 1 104 ? 7.254 5.719 -4.531 1 98.94 104 ALA B N 1
ATOM 1894 C CA . ALA B 1 104 ? 5.887 5.641 -4.023 1 98.94 104 ALA B CA 1
ATOM 1895 C C . ALA B 1 104 ? 5.246 7.023 -3.961 1 98.94 104 ALA B C 1
ATOM 1897 O O . ALA B 1 104 ? 5.922 8.039 -4.148 1 98.94 104 ALA B O 1
ATOM 1898 N N . LYS B 1 105 ? 3.932 7.02 -3.719 1 98.88 105 LYS B N 1
ATOM 1899 C CA . LYS B 1 105 ? 3.141 8.242 -3.674 1 98.88 105 LYS B CA 1
ATOM 1900 C C . LYS B 1 105 ? 1.904 8.07 -2.795 1 98.88 105 LYS B C 1
ATOM 1902 O O . LYS B 1 105 ? 1.252 7.023 -2.834 1 98.88 105 LYS B O 1
ATOM 1907 N N . THR B 1 106 ? 1.651 8.984 -2.027 1 98.88 106 THR B N 1
ATOM 1908 C CA . THR B 1 106 ? 0.406 9.07 -1.272 1 98.88 106 THR B CA 1
ATOM 1909 C C . THR B 1 106 ? -0.394 10.297 -1.686 1 98.88 106 THR B C 1
ATOM 1911 O O . THR B 1 106 ? 0.169 11.383 -1.863 1 98.88 106 THR B O 1
ATOM 1914 N N . THR B 1 107 ? -1.67 10.172 -1.865 1 98.81 107 THR B N 1
ATOM 1915 C CA . THR B 1 107 ? -2.58 11.297 -2.078 1 98.81 107 THR B CA 1
ATOM 1916 C C . THR B 1 107 ? -3.303 11.656 -0.783 1 98.81 107 THR B C 1
ATOM 1918 O O . THR B 1 107 ? -4.02 10.828 -0.216 1 98.81 107 THR B O 1
ATOM 1921 N N . PHE B 1 108 ? -3.139 12.852 -0.382 1 98.38 108 PHE B N 1
ATOM 1922 C CA . PHE B 1 108 ? -3.791 13.359 0.819 1 98.38 108 PHE B CA 1
ATOM 1923 C C . PHE B 1 108 ? -4.922 14.312 0.459 1 98.38 108 PHE B C 1
ATOM 1925 O O . PHE B 1 108 ? -4.879 14.969 -0.584 1 98.38 108 PHE B O 1
ATOM 1932 N N . VAL B 1 109 ? -5.852 14.352 1.301 1 98 109 VAL B N 1
ATOM 1933 C CA . VAL B 1 109 ? -6.902 15.359 1.262 1 98 109 VAL B CA 1
ATOM 1934 C C . VAL B 1 109 ? -6.934 16.125 2.58 1 98 109 VAL B C 1
ATOM 1936 O O . VAL B 1 109 ? -6.82 15.539 3.654 1 98 109 VAL B O 1
ATOM 1939 N N . TYR B 1 110 ? -6.98 17.375 2.404 1 97.88 110 TYR B N 1
ATOM 1940 C CA . TYR B 1 110 ? -7.145 18.234 3.578 1 97.88 110 TYR B CA 1
ATOM 1941 C C . TYR B 1 110 ? -8.609 18.328 3.982 1 97.88 110 TYR B C 1
ATOM 1943 O O . TYR B 1 110 ? -9.477 18.594 3.146 1 97.88 110 TYR B O 1
ATOM 1951 N N . PHE B 1 111 ? -8.867 18.109 5.305 1 97.5 111 PHE B N 1
ATOM 1952 C CA . PHE B 1 111 ? -10.227 17.797 5.723 1 97.5 111 PHE B CA 1
ATOM 1953 C C . PHE B 1 111 ? -10.594 18.531 7 1 97.5 111 PHE B C 1
ATOM 1955 O O . PHE B 1 111 ? -9.758 18.703 7.891 1 97.5 111 PHE B O 1
ATOM 1962 N N . ASP B 1 112 ? -11.836 19.031 7.082 1 97.38 112 ASP B N 1
ATOM 1963 C CA . ASP B 1 112 ? -12.422 19.594 8.289 1 97.38 112 ASP B CA 1
ATOM 1964 C C . ASP B 1 112 ? -13.18 18.531 9.086 1 97.38 112 ASP B C 1
ATOM 1966 O O . ASP B 1 112 ? -14.281 18.125 8.695 1 97.38 112 ASP B O 1
ATOM 1970 N N . PRO B 1 113 ? -12.617 18.156 10.164 1 94.69 113 PRO B N 1
ATOM 1971 C CA . PRO B 1 113 ? -13.266 17.062 10.891 1 94.69 113 PRO B CA 1
ATOM 1972 C C . PRO B 1 113 ? -14.547 17.5 11.586 1 94.69 113 PRO B C 1
ATOM 1974 O O . PRO B 1 113 ? -15.359 16.656 11.977 1 94.69 113 PRO B O 1
ATOM 1977 N N . VAL B 1 114 ? -14.734 18.766 11.727 1 95.19 114 VAL B N 1
ATOM 1978 C CA . VAL B 1 114 ? -15.945 19.297 12.352 1 95.19 114 VAL B CA 1
ATOM 1979 C C . VAL B 1 114 ? -17.078 19.344 11.328 1 95.19 114 VAL B C 1
ATOM 1981 O O . VAL B 1 114 ? -18.156 18.781 11.555 1 95.19 114 VAL B O 1
ATOM 1984 N N . LEU B 1 115 ? -16.797 19.922 10.203 1 96.06 115 LEU B N 1
ATOM 1985 C CA . LEU B 1 115 ? -17.797 20.047 9.148 1 96.06 115 LEU B CA 1
ATOM 1986 C C . LEU B 1 115 ? -17.875 18.766 8.32 1 96.06 115 LEU B C 1
ATOM 1988 O O . LEU B 1 115 ? -18.828 18.578 7.543 1 96.06 115 LEU B O 1
ATOM 1992 N N . GLN B 1 116 ? -16.922 17.906 8.492 1 94.81 116 GLN B N 1
ATOM 1993 C CA . GLN B 1 116 ? -16.875 16.609 7.836 1 94.81 116 GLN B CA 1
ATOM 1994 C C . GLN B 1 116 ? -16.875 16.75 6.316 1 94.81 116 GLN B C 1
ATOM 1996 O O . GLN B 1 116 ? -17.672 16.125 5.625 1 94.81 116 GLN B O 1
ATOM 2001 N N . ARG B 1 117 ? -15.961 17.562 5.883 1 96.69 117 ARG B N 1
ATOM 2002 C CA . ARG B 1 117 ? -15.805 17.781 4.449 1 96.69 117 ARG B CA 1
ATOM 2003 C C . ARG B 1 117 ? -14.391 18.25 4.117 1 96.69 117 ARG B C 1
ATOM 2005 O O . ARG B 1 117 ? -13.703 18.812 4.961 1 96.69 117 ARG B O 1
ATOM 2012 N N . PRO B 1 118 ? -14 18.062 2.854 1 97.31 118 PRO B N 1
ATOM 2013 C CA . PRO B 1 118 ? -12.719 18.625 2.439 1 97.31 118 PRO B CA 1
ATOM 2014 C C . PRO B 1 118 ? -12.711 20.156 2.455 1 97.31 118 PRO B C 1
ATOM 2016 O O . PRO B 1 118 ? -13.758 20.781 2.287 1 97.31 118 PRO B O 1
ATOM 2019 N N . LYS B 1 119 ? -11.562 20.719 2.656 1 96.38 119 LYS B N 1
ATOM 2020 C CA . LYS B 1 119 ? -11.398 22.156 2.59 1 96.38 119 LYS B CA 1
ATOM 2021 C C . LYS B 1 119 ? -10.062 22.547 1.969 1 96.38 119 LYS B C 1
ATOM 2023 O O . LYS B 1 119 ? -9.156 21.703 1.879 1 96.38 119 LYS B O 1
ATOM 2028 N N . ALA B 1 120 ? -9.977 23.766 1.614 1 97.19 120 ALA B N 1
ATOM 2029 C CA . ALA B 1 120 ? -8.758 24.266 0.976 1 97.19 120 ALA B CA 1
ATOM 2030 C C . ALA B 1 120 ? -7.582 24.234 1.948 1 97.19 120 ALA B C 1
ATOM 2032 O O . ALA B 1 120 ? -7.734 24.578 3.123 1 97.19 120 ALA B O 1
ATOM 2033 N N . ILE B 1 121 ? -6.422 23.828 1.431 1 97 121 ILE B N 1
ATOM 2034 C CA . ILE B 1 121 ? -5.203 23.859 2.229 1 97 121 ILE B CA 1
ATOM 2035 C C . ILE B 1 121 ? -4.762 25.312 2.426 1 97 121 ILE B C 1
ATOM 2037 O O . ILE B 1 121 ? -4.512 26.031 1.454 1 97 121 ILE B O 1
ATOM 2041 N N . PRO B 1 122 ? -4.621 25.734 3.617 1 95.81 122 PRO B N 1
ATOM 2042 C CA . PRO B 1 122 ? -4.137 27.094 3.838 1 95.81 122 PRO B CA 1
ATOM 2043 C C . PRO B 1 122 ? -2.709 27.297 3.33 1 95.81 122 PRO B C 1
ATOM 2045 O O . PRO B 1 122 ? -1.885 26.391 3.406 1 95.81 122 PRO B O 1
ATOM 2048 N N . GLU B 1 123 ? -2.473 28.484 2.959 1 94.56 123 GLU B N 1
ATOM 2049 C CA . GLU B 1 123 ? -1.168 28.812 2.393 1 94.56 123 GLU B CA 1
ATOM 2050 C C . GLU B 1 123 ? -0.053 28.578 3.408 1 94.56 123 GLU B C 1
ATOM 2052 O O . GLU B 1 123 ? 1.054 28.188 3.047 1 94.56 123 GLU B O 1
ATOM 2057 N N . ASP B 1 124 ? -0.334 28.875 4.598 1 94.81 124 ASP B N 1
ATOM 2058 C CA . ASP B 1 124 ? 0.685 28.734 5.633 1 94.81 124 ASP B CA 1
ATOM 2059 C C . ASP B 1 124 ? 1.049 27.266 5.852 1 94.81 124 ASP B C 1
ATOM 2061 O O . ASP B 1 124 ? 2.172 26.953 6.25 1 94.81 124 ASP B O 1
ATOM 2065 N N . ILE B 1 125 ? 0.089 26.359 5.629 1 95.19 125 ILE B N 1
ATOM 2066 C CA . ILE B 1 125 ? 0.372 24.922 5.734 1 95.19 125 ILE B CA 1
ATOM 2067 C C . ILE B 1 125 ? 1.231 24.484 4.555 1 95.19 125 ILE B C 1
ATOM 2069 O O . ILE B 1 125 ? 2.191 23.734 4.727 1 95.19 125 ILE B O 1
ATOM 2073 N N . ILE B 1 126 ? 0.913 24.938 3.404 1 93.94 126 ILE B N 1
ATOM 2074 C CA . ILE B 1 126 ? 1.703 24.641 2.213 1 93.94 126 ILE B CA 1
ATOM 2075 C C . ILE B 1 126 ? 3.145 25.109 2.424 1 93.94 126 ILE B C 1
ATOM 2077 O O . ILE B 1 126 ? 4.086 24.375 2.104 1 93.94 126 ILE B O 1
ATOM 2081 N N . ALA B 1 127 ? 3.311 26.25 3.016 1 94.38 127 ALA B N 1
ATOM 2082 C CA . ALA B 1 127 ? 4.617 26.875 3.221 1 94.38 127 ALA B CA 1
ATOM 2083 C C . ALA B 1 127 ? 5.473 26.031 4.172 1 94.38 127 ALA B C 1
ATOM 2085 O O . ALA B 1 127 ? 6.703 26.047 4.082 1 94.38 127 ALA B O 1
ATOM 2086 N N . LEU B 1 128 ? 4.805 25.312 5.094 1 94.69 128 LEU B N 1
ATOM 2087 C CA . LEU B 1 128 ? 5.535 24.484 6.035 1 94.69 128 LEU B CA 1
ATOM 2088 C C . LEU B 1 128 ? 6.363 23.422 5.297 1 94.69 128 LEU B C 1
ATOM 2090 O O . LEU B 1 128 ? 7.402 22.984 5.793 1 94.69 128 LEU B O 1
ATOM 2094 N N . TYR B 1 129 ? 5.926 23.031 4.113 1 94.38 129 TYR B N 1
ATOM 2095 C CA . TYR B 1 129 ? 6.539 21.906 3.416 1 94.38 129 TYR B CA 1
ATOM 2096 C C . TYR B 1 129 ? 7.414 22.391 2.266 1 94.38 129 TYR B C 1
ATOM 2098 O O . TYR B 1 129 ? 7.965 21.578 1.514 1 94.38 129 TYR B O 1
ATOM 2106 N N . GLU B 1 130 ? 7.449 23.703 2.004 1 88.25 130 GLU B N 1
ATOM 2107 C CA . GLU B 1 130 ? 8.281 24.297 0.96 1 88.25 130 GLU B CA 1
ATOM 2108 C C . GLU B 1 130 ? 9.648 24.688 1.502 1 88.25 130 GLU B C 1
ATOM 2110 O O . GLU B 1 130 ? 9.789 24.984 2.689 1 88.25 130 GLU B O 1
#

Sequence (260 aa):
MKEFIYKLKVPPQAIDMHGHMNNTYYFVLMQEAAFAHSDAVGDTLDAQRERNGVWLIRANEATYIAPVKLGDQIEIHTWTQADKKAASLRFFEFKKDGKIIAKAKTTFVYFDPVLQRPKAIPEDIIALYEMKEFIYKLKVPPQAIDMHGHMNNTYYFVLMQEAAFAHSDAVGDTLDAQRERNGVWLIRANEATYIAPVKLGDQIEIHTWTQADKKAASLRFFEFKKDGKIIAKAKTTFVYFDPVLQRPKAIPEDIIALYE

Solvent-accessible surface area (backbone atoms only — not comparable to full-atom values): 13567 Å² total; per-residue (Å²): 107,53,70,42,78,41,74,49,62,42,49,76,89,39,45,42,97,86,58,26,52,32,78,48,46,55,46,49,48,50,51,51,43,49,51,52,46,31,46,74,55,61,59,28,73,67,52,23,58,76,68,50,40,44,79,40,75,42,31,43,36,39,37,56,71,52,89,47,41,75,61,41,59,39,39,37,40,33,42,62,43,83,71,53,66,33,31,36,36,34,40,38,40,32,25,44,92,88,38,76,27,30,40,34,39,36,36,33,31,29,29,21,77,83,80,65,43,74,36,69,61,52,67,72,62,56,52,50,50,74,110,53,70,44,79,41,73,49,62,40,48,75,89,37,44,41,97,86,57,26,53,34,77,47,46,54,46,50,48,50,52,51,43,49,51,52,46,31,46,75,54,60,59,30,73,67,52,24,58,74,68,50,41,42,81,42,75,40,32,42,38,38,37,55,72,52,88,48,41,74,61,41,60,36,38,36,41,32,40,62,42,82,71,52,66,32,31,37,36,34,41,37,39,31,25,44,91,88,38,75,28,30,41,36,40,38,36,32,31,29,27,22,77,85,79,66,41,74,36,67,61,51,66,71,62,56,51,51,51,76

pLDDT: mean 96.81, std 3.92, range [63.09, 98.94]

Nearest PDB structures (foldseek):
  2egi-assembly1_C  TM=9.245E-01  e=3.205E-10  Aquifex aeolicus
  2egi-assembly1_A  TM=9.002E-01  e=2.155E-09  Aquifex aeolicus
  5wh9-assembly1_A-2  TM=8.967E-01  e=2.549E-09  Halalkalibacterium halodurans C-125
  1z54-assembly1_B  TM=8.878E-01  e=5.909E-09  Thermus thermophilus HB8
  2gf6-assembly1_A  TM=8.726E-01  e=8.747E-09  Saccharolobus solfataricus

Secondary structure (DSSP, 8-state):
---EEEEEEPPGGGB-TTSSB-HHHHHHHHHHHHHHHHHHTT--HHHHHHTT-EEEEEEEEEEE-S---TT-EEEEEEEEEEEETTEEEEEEEEEETTEEEEEEEEEEEEEETTTTEE-PPPHHHHHHT-/---EEEEEEPPGGGB-TTSSB-HHHHHHHHHHHHHHHHHHTT--HHHHHHTT-EEEEEEEEEEE-S---TT-EEEEEEEEEEEETTEEEEEEEEEETTEEEEEEEEEEEEEETTTTEE-PPPHHHHHHT-

Radius of gyration: 19.39 Å; Cα contacts (8 Å, |Δi|>4): 535; chains: 2; bounding box: 46×56×40 Å